Protein 1TC1 (pdb70)

Structure (mmCIF, N/CA/C/O backbone):
data_1TC1
#
_entry.id   1TC1
#
_cell.length_a   39.500
_cell.length_b   94.090
_cell.length_c   52.120
_cell.angle_alpha   90.00
_cell.angle_beta   94.75
_cell.angle_gamma   90.00
#
_symmetry.space_group_name_H-M   'P 1 21 1'
#
loop_
_entity.id
_entity.type
_entity.pdbx_description
1 polymer 'PROTEIN (HYPOXANTHINE PHOSPHORIBOSYLTRANSFERASE)'
2 non-polymer 'FORMYCIN B'
3 non-polymer '2-(N-MORPHOLINO)-ETHANESULFONIC ACID'
4 water water
#
loop_
_atom_site.group_PDB
_atom_site.id
_atom_site.type_symbol
_atom_site.label_atom_id
_atom_site.label_alt_id
_atom_site.label_comp_id
_atom_site.label_asym_id
_atom_site.label_entity_id
_atom_site.label_seq_id
_atom_site.pdbx_PDB_ins_code
_atom_site.Cartn_x
_atom_site.Cartn_y
_atom_site.Cartn_z
_atom_site.occupancy
_atom_site.B_iso_or_equiv
_atom_site.auth_seq_id
_atom_site.auth_comp_id
_atom_site.auth_asym_id
_atom_site.auth_atom_id
_atom_site.pdbx_PDB_model_num
ATOM 1 N N . TYR A 1 4 ? 8.397 -19.431 30.420 1.00 28.41 5 TYR A N 1
ATOM 2 C CA . TYR A 1 4 ? 6.902 -19.450 30.399 1.00 29.29 5 TYR A CA 1
ATOM 3 C C . TYR A 1 4 ? 6.452 -20.855 30.026 1.00 30.67 5 TYR A C 1
ATOM 4 O O . TYR A 1 4 ? 6.542 -21.244 28.868 1.00 32.60 5 TYR A O 1
ATOM 13 N N . GLU A 1 5 ? 5.963 -21.602 31.013 1.00 31.56 6 GLU A N 1
ATOM 14 C CA . GLU A 1 5 ? 5.542 -22.990 30.806 1.00 33.07 6 GLU A CA 1
ATOM 15 C C . GLU A 1 5 ? 4.224 -23.195 30.061 1.00 33.30 6 GLU A C 1
ATOM 16 O O . GLU A 1 5 ? 3.960 -24.289 29.540 1.00 32.91 6 GLU A O 1
ATOM 18 N N . PHE A 1 6 ? 3.401 -22.150 30.042 1.00 32.63 7 PHE A N 1
ATOM 19 C CA . PHE A 1 6 ? 2.087 -22.158 29.393 1.00 33.29 7 PHE A CA 1
ATOM 20 C C . PHE A 1 6 ? 2.158 -21.654 27.953 1.00 34.00 7 PHE A C 1
ATOM 21 O O . PHE A 1 6 ? 1.153 -21.626 27.240 1.00 34.80 7 PHE A O 1
ATOM 29 N N . ALA A 1 7 ? 3.335 -21.208 27.544 1.00 34.63 8 ALA A N 1
ATOM 30 C CA . ALA A 1 7 ? 3.504 -20.670 26.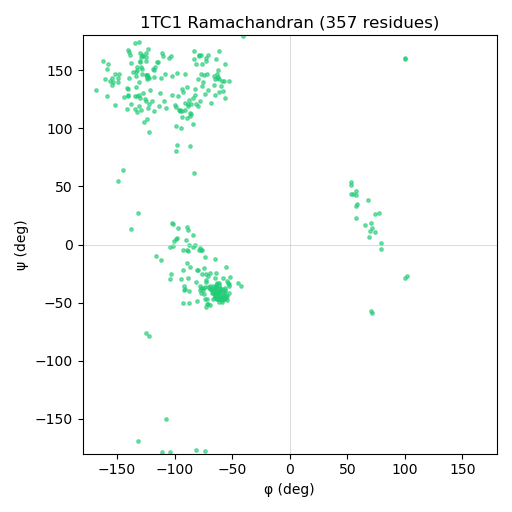208 1.00 35.74 8 ALA A CA 1
ATOM 31 C C . ALA A 1 7 ? 4.716 -21.287 25.560 1.00 36.67 8 ALA A C 1
ATOM 32 O O . ALA A 1 7 ? 5.268 -22.273 26.052 1.00 38.25 8 ALA A O 1
ATOM 34 N N . GLU A 1 8 ? 5.105 -20.716 24.433 1.00 37.62 9 GLU A N 1
ATOM 35 C CA . GLU A 1 8 ? 6.268 -21.184 23.705 1.00 38.45 9 GLU A CA 1
ATOM 36 C C . GLU A 1 8 ? 7.394 -20.147 23.872 1.00 37.37 9 GLU A C 1
ATOM 37 O O . GLU A 1 8 ? 7.466 -19.442 24.894 1.00 39.65 9 GLU A O 1
ATOM 39 N N . LYS A 1 9 ? 8.253 -20.051 22.863 1.00 33.44 10 LYS A N 1
ATOM 40 C CA . LYS A 1 9 ? 9.375 -19.135 22.872 1.00 29.23 10 LYS A CA 1
ATOM 41 C C . LYS A 1 9 ? 9.002 -17.671 23.092 1.00 26.18 10 LYS A C 1
ATOM 42 O O . LYS A 1 9 ? 7.886 -17.246 22.822 1.00 24.78 10 LYS A O 1
ATOM 48 N N . ILE A 1 10 ? 9.964 -16.918 23.604 1.00 23.59 11 ILE A N 1
ATOM 49 C CA . ILE A 1 10 ? 9.811 -15.492 23.836 1.00 21.33 11 ILE A CA 1
ATOM 50 C C . ILE A 1 10 ? 10.138 -14.884 22.480 1.00 20.58 11 ILE A C 1
ATOM 51 O O . ILE A 1 10 ? 11.166 -15.215 21.876 1.00 21.70 11 ILE A O 1
ATOM 56 N N . LEU A 1 11 ? 9.230 -14.062 21.972 1.00 19.14 12 LEU A N 1
ATOM 57 C CA . LEU A 1 11 ? 9.413 -13.408 20.692 1.00 17.14 12 LEU A CA 1
ATOM 58 C C . LEU A 1 11 ? 10.309 -12.186 20.877 1.00 16.69 12 LEU A C 1
AT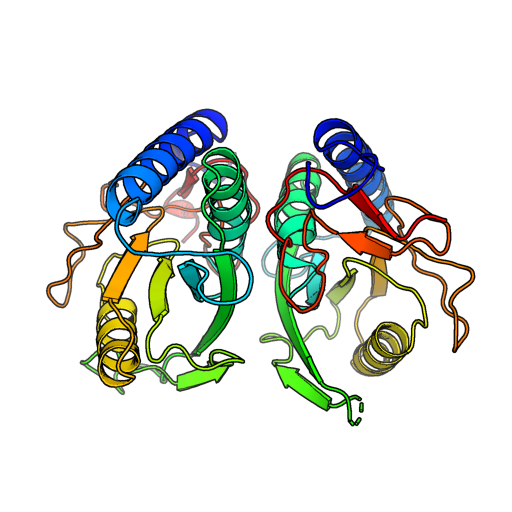OM 59 O O . LEU A 1 11 ? 11.276 -11.992 20.136 1.00 17.28 12 LEU A O 1
ATOM 64 N N . PHE A 1 12 ? 9.986 -11.366 21.877 1.00 14.74 13 PHE A N 1
ATOM 65 C CA . PHE A 1 12 ? 10.750 -10.152 22.191 1.00 13.81 13 PHE A CA 1
ATOM 66 C C . PHE A 1 12 ? 10.859 -9.997 23.696 1.00 12.84 13 PHE A C 1
ATOM 67 O O . PHE A 1 12 ? 9.852 -10.053 24.410 1.00 13.09 13 PHE A O 1
ATOM 75 N N . THR A 1 13 ? 12.075 -9.828 24.193 1.00 12.24 14 THR A N 1
ATOM 76 C CA . THR A 1 13 ? 12.252 -9.641 25.623 1.00 12.59 14 THR A CA 1
ATOM 77 C C . THR A 1 13 ? 11.866 -8.198 25.994 1.00 12.95 14 THR A C 1
ATOM 78 O O . THR A 1 13 ? 11.832 -7.300 25.142 1.00 11.41 14 THR A O 1
ATOM 82 N N . GLU A 1 14 ? 11.648 -7.984 27.288 1.00 11.76 15 GLU A N 1
ATOM 83 C CA . GLU A 1 14 ? 11.321 -6.684 27.821 1.00 11.32 15 GLU A CA 1
ATOM 84 C C . GLU A 1 14 ? 12.386 -5.667 27.416 1.00 12.07 15 GLU A C 1
ATOM 85 O O . GLU A 1 14 ? 12.062 -4.557 26.999 1.00 12.42 15 GLU A O 1
ATOM 91 N N . GLU A 1 15 ? 13.659 -6.032 27.559 1.00 14.22 16 GLU A N 1
ATOM 92 C CA . GLU A 1 15 ? 14.747 -5.128 27.198 1.00 13.87 16 GLU A CA 1
ATOM 93 C C . GLU A 1 15 ? 14.705 -4.813 25.698 1.00 13.44 16 GLU A C 1
ATOM 94 O O . GLU A 1 15 ? 14.886 -3.657 25.297 1.00 13.83 16 GLU A O 1
ATOM 100 N N . GLU A 1 16 ? 14.422 -5.814 24.868 1.00 11.69 17 GLU A N 1
ATOM 101 C CA . GLU A 1 16 ? 14.349 -5.560 23.423 1.00 12.32 17 GLU A CA 1
ATOM 102 C C . GLU A 1 16 ? 13.201 -4.589 23.116 1.00 11.73 17 GLU A C 1
ATOM 103 O O . GLU A 1 16 ? 13.357 -3.651 22.335 1.00 11.50 17 GLU A O 1
ATOM 109 N N . ILE A 1 17 ? 12.057 -4.804 23.758 1.00 12.04 18 ILE A N 1
ATOM 110 C CA . ILE A 1 17 ? 10.907 -3.930 23.562 1.00 11.62 18 ILE A CA 1
ATOM 111 C C . ILE A 1 17 ? 11.222 -2.5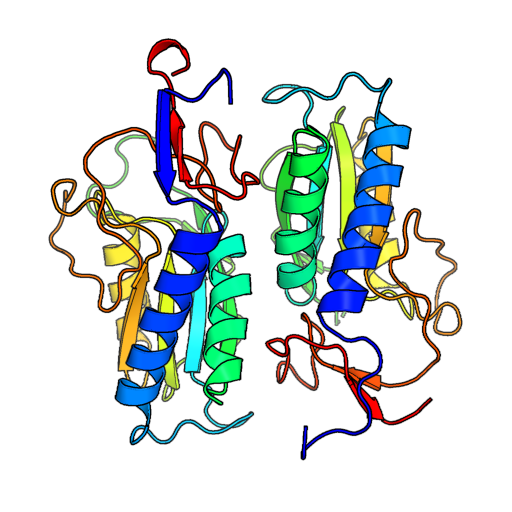01 24.024 1.00 11.04 18 ILE A C 1
ATOM 112 O O . ILE A 1 17 ? 10.925 -1.540 23.313 1.00 11.51 18 ILE A O 1
ATOM 117 N N . ARG A 1 18 ? 11.836 -2.375 25.201 1.00 11.57 19 ARG A N 1
ATOM 118 C CA . ARG A 1 18 ? 12.213 -1.072 25.761 1.00 12.75 19 ARG A CA 1
ATOM 119 C C . ARG A 1 18 ? 13.113 -0.316 24.787 1.00 12.68 19 ARG A C 1
ATOM 120 O O . ARG A 1 18 ? 12.917 0.875 24.530 1.00 12.16 19 ARG A O 1
ATOM 128 N N . THR A 1 19 ? 14.116 -1.012 24.260 1.00 12.30 20 THR A N 1
ATOM 129 C CA . THR A 1 19 ? 15.053 -0.427 23.299 1.00 12.61 20 THR A CA 1
ATOM 130 C C . THR A 1 19 ? 14.355 0.072 22.001 1.00 12.65 20 THR A C 1
ATOM 131 O O . THR A 1 19 ? 14.590 1.195 21.525 1.00 12.02 20 THR A O 1
ATOM 135 N N . ARG A 1 20 ? 13.491 -0.767 21.444 1.00 11.55 21 ARG A N 1
ATOM 136 C CA . ARG A 1 20 ? 12.767 -0.403 20.241 1.00 12.85 21 ARG A CA 1
ATOM 137 C C . ARG A 1 20 ? 11.829 0.764 20.510 1.00 12.19 21 ARG A C 1
ATOM 138 O O . ARG A 1 20 ? 11.638 1.626 19.648 1.00 13.11 21 ARG A O 1
ATOM 146 N N . ILE A 1 21 ? 11.206 0.779 21.685 1.00 11.81 22 ILE A N 1
ATOM 147 C CA . ILE A 1 21 ? 10.301 1.879 22.023 1.00 11.47 22 ILE A CA 1
ATOM 148 C C . ILE A 1 21 ? 11.082 3.186 22.124 1.00 12.58 22 ILE A C 1
ATOM 149 O O . ILE A 1 21 ? 10.612 4.230 21.682 1.00 12.41 22 ILE A O 1
ATOM 154 N N . LYS A 1 22 ? 12.296 3.121 22.662 1.00 13.92 23 LYS A N 1
ATOM 155 C CA . LYS A 1 22 ? 13.112 4.320 22.791 1.00 16.34 23 LYS A CA 1
ATOM 156 C C . LYS A 1 22 ? 13.460 4.868 21.412 1.00 15.01 23 LYS A C 1
ATOM 157 O O . LYS A 1 22 ? 13.394 6.079 21.185 1.00 14.87 23 LYS A O 1
ATOM 163 N N . GLU A 1 23 ? 13.801 3.980 20.479 1.00 15.16 24 GLU A N 1
ATOM 164 C CA . GLU A 1 23 ? 14.102 4.411 19.119 1.00 16.34 24 GLU A CA 1
ATOM 165 C C . GLU A 1 23 ? 12.862 5.005 18.443 1.00 15.11 24 GLU A C 1
ATOM 166 O O . GLU A 1 23 ? 12.951 6.014 17.752 1.00 14.99 24 GLU A O 1
ATOM 172 N N . VAL A 1 24 ? 11.707 4.378 18.618 1.00 13.07 25 VAL A N 1
ATOM 173 C CA . VAL A 1 24 ? 10.494 4.905 18.020 1.00 13.28 25 VAL A CA 1
ATOM 174 C C . VAL A 1 24 ? 10.184 6.290 18.590 1.00 12.61 25 VAL A C 1
ATOM 175 O O . VAL A 1 24 ? 9.819 7.205 17.850 1.00 12.50 25 VAL A O 1
ATOM 179 N N . ALA A 1 25 ? 10.365 6.459 19.898 1.00 12.51 26 ALA A N 1
ATOM 180 C CA . ALA A 1 25 ? 10.103 7.754 20.526 1.00 11.87 26 ALA A CA 1
ATOM 181 C C . ALA A 1 25 ? 11.068 8.812 19.975 1.00 12.21 26 ALA A C 1
ATOM 182 O O . ALA A 1 25 ? 10.693 9.957 19.777 1.00 12.09 26 ALA A O 1
ATOM 184 N N . LYS A 1 26 ? 12.302 8.402 19.703 1.00 13.38 27 LYS A N 1
ATOM 185 C CA . LYS A 1 26 ? 13.334 9.281 19.158 1.00 14.45 27 LYS A CA 1
ATOM 186 C C . LYS A 1 26 ? 12.909 9.777 17.779 1.00 14.19 27 LYS A C 1
ATOM 187 O O . LYS A 1 26 ? 13.064 10.953 17.449 1.00 14.71 27 LYS A O 1
ATOM 193 N N . ARG A 1 27 ? 12.355 8.872 16.982 1.00 13.59 28 ARG A N 1
ATOM 194 C CA . ARG A 1 27 ? 11.892 9.191 15.630 1.00 14.28 28 ARG A CA 1
ATOM 195 C C . ARG A 1 27 ? 10.687 10.140 15.686 1.00 13.50 28 ARG A C 1
ATOM 196 O O . ARG A 1 27 ? 10.570 11.077 14.882 1.00 12.18 28 ARG A O 1
ATOM 199 N N . ILE A 1 28 ? 9.770 9.869 16.619 1.00 12.52 29 ILE A N 1
ATOM 200 C CA . ILE A 1 28 ? 8.594 10.707 16.787 1.00 12.98 29 ILE A CA 1
ATOM 201 C C . ILE A 1 28 ? 9.030 12.112 17.194 1.00 12.20 29 ILE A C 1
ATOM 202 O O . ILE A 1 28 ? 8.553 13.105 16.633 1.00 12.80 29 ILE A O 1
ATOM 207 N N . ALA A 1 29 ? 9.956 12.193 18.151 1.00 11.84 30 ALA A N 1
ATOM 208 C CA . ALA A 1 29 ? 10.443 13.485 18.618 1.00 12.29 30 ALA A CA 1
ATOM 209 C C . ALA A 1 29 ? 11.031 14.254 17.444 1.00 13.25 30 ALA A C 1
ATOM 210 O O . ALA A 1 29 ? 10.773 15.441 17.276 1.00 13.99 30 ALA A O 1
ATOM 212 N N . ASP A 1 30 ? 11.800 13.563 16.616 1.00 13.23 31 ASP A N 1
ATOM 213 C CA . ASP A 1 30 ? 12.405 14.200 15.463 1.00 15.95 31 ASP A CA 1
ATOM 214 C C . ASP A 1 30 ? 11.385 14.680 14.454 1.00 15.78 31 ASP A C 1
ATOM 215 O O . ASP A 1 30 ? 11.457 15.813 14.001 1.00 15.08 31 ASP A O 1
ATOM 220 N N . ASP A 1 31 ? 10.411 13.834 14.143 1.00 14.29 32 ASP A N 1
ATOM 221 C CA . ASP A 1 31 ? 9.369 14.170 13.179 1.00 14.79 32 ASP A CA 1
ATOM 222 C C . ASP A 1 31 ? 8.477 15.337 13.584 1.00 15.45 32 ASP A C 1
ATOM 223 O O . ASP A 1 31 ? 7.974 16.057 12.732 1.00 17.05 32 ASP A O 1
ATOM 228 N N . TYR A 1 32 ? 8.226 15.497 14.875 1.00 15.69 33 TYR A N 1
ATOM 229 C CA . TYR A 1 32 ? 7.370 16.588 15.331 1.00 15.56 33 TYR A CA 1
ATOM 230 C C . TYR A 1 32 ? 8.147 17.807 15.832 1.00 18.22 33 TYR A C 1
ATOM 231 O O . TYR A 1 32 ? 7.538 18.790 16.282 1.00 17.71 33 TYR A O 1
ATOM 240 N N . LYS A 1 33 ? 9.474 17.763 15.703 1.00 20.09 34 LYS A N 1
ATOM 241 C CA . LYS A 1 33 ? 10.338 18.827 16.200 1.00 22.20 34 LYS A CA 1
ATOM 242 C C . LYS A 1 33 ? 9.980 20.235 15.733 1.00 22.90 34 LYS A C 1
ATOM 243 O O . LYS A 1 33 ? 10.121 21.196 16.491 1.00 25.24 34 LYS A O 1
ATOM 249 N N . GLY A 1 34 ? 9.480 20.374 14.516 1.00 20.87 35 GLY A N 1
ATOM 250 C CA . GLY A 1 34 ? 9.102 21.704 14.066 1.00 21.63 35 GLY A CA 1
ATOM 251 C C . GLY A 1 34 ? 7.607 22.001 14.114 1.00 21.37 35 GLY A C 1
ATOM 252 O O . GLY A 1 34 ? 7.145 22.940 13.467 1.00 20.54 35 GLY A O 1
ATOM 253 N N . LYS A 1 35 ? 6.845 21.206 14.864 1.00 19.10 36 LYS A N 1
ATOM 254 C CA . LYS A 1 35 ? 5.403 21.406 14.953 1.00 19.81 36 LYS A CA 1
ATOM 255 C C . LYS A 1 35 ? 4.972 22.358 16.067 1.00 19.74 36 LYS A C 1
ATOM 256 O O . LYS A 1 35 ? 3.773 22.634 16.214 1.00 20.73 36 LYS A O 1
ATOM 262 N N . GLY A 1 36 ? 5.924 22.817 16.872 1.00 18.53 37 GLY A N 1
ATOM 263 C CA . GLY A 1 36 ? 5.586 23.717 17.962 1.00 19.35 37 GLY A CA 1
ATOM 264 C C . GLY A 1 36 ? 4.761 23.067 19.067 1.00 18.93 37 GLY A C 1
ATOM 265 O O . GLY A 1 36 ? 3.842 23.686 19.609 1.00 18.09 37 GLY A O 1
ATOM 266 N N . LEU A 1 37 ? 5.066 21.816 19.398 1.00 17.87 38 LEU A N 1
ATOM 267 C CA . LEU A 1 37 ? 4.333 21.127 20.459 1.00 14.98 38 LEU A CA 1
ATOM 268 C C . LEU A 1 37 ? 4.652 21.851 21.755 1.00 14.66 38 LEU A C 1
ATOM 269 O O . LEU A 1 37 ? 5.801 22.228 21.990 1.00 14.82 38 LEU A O 1
ATOM 274 N N . ARG A 1 38 ? 3.627 22.057 22.576 1.00 14.15 39 ARG A N 1
ATOM 275 C CA . ARG A 1 38 ? 3.759 22.748 23.855 1.00 13.57 39 ARG A CA 1
ATOM 276 C C . ARG A 1 38 ? 2.699 22.259 24.834 1.00 11.57 39 ARG A C 1
ATOM 277 O O . ARG A 1 38 ? 1.594 21.902 24.427 1.00 11.70 39 ARG A O 1
ATOM 285 N N . PRO A 1 39 ? 3.026 22.206 26.134 1.00 11.08 40 PRO A N 1
ATOM 286 C CA . PRO A 1 39 ? 2.012 21.758 27.085 1.00 11.17 40 PRO A CA 1
ATOM 287 C C . PRO A 1 39 ? 0.843 22.750 27.084 1.00 12.08 40 PRO A C 1
ATOM 288 O O . PRO A 1 39 ? 0.993 23.905 26.633 1.00 12.91 40 PRO A O 1
ATOM 292 N N . TYR A 1 40 ? -0.313 22.282 27.555 1.00 12.65 41 TYR A N 1
ATOM 293 C CA . TYR A 1 40 ? -1.549 23.061 27.676 1.00 11.55 41 TYR A CA 1
ATOM 294 C C . TYR A 1 40 ? -2.216 23.380 26.358 1.00 11.98 41 TYR A C 1
ATOM 295 O O . TYR A 1 40 ? -3.356 22.994 26.129 1.00 14.34 41 TYR A O 1
ATOM 304 N N . VAL A 1 41 ? -1.504 24.071 25.480 1.00 12.34 42 VAL A N 1
ATOM 305 C CA . VAL A 1 41 ? -2.095 24.471 24.213 1.00 12.72 42 VAL A CA 1
ATOM 306 C C . VAL A 1 41 ? -1.857 23.547 23.042 1.00 12.95 42 VAL A C 1
ATOM 307 O O . VAL A 1 41 ? -2.708 23.451 22.158 1.00 14.35 42 VAL A O 1
ATOM 311 N N . ASN A 1 42 ? -0.733 22.844 23.026 1.00 13.15 43 ASN A N 1
ATOM 312 C CA . ASN A 1 42 ? -0.437 22.009 21.867 1.00 14.06 43 ASN A CA 1
ATOM 313 C C . ASN A 1 42 ? 0.377 20.746 22.157 1.00 12.30 43 ASN A C 1
ATOM 314 O O . ASN A 1 42 ? 1.433 20.533 21.559 1.00 12.97 43 ASN A O 1
ATOM 319 N N . PRO A 1 43 ? -0.088 19.901 23.098 1.00 13.07 44 PRO A N 1
ATOM 320 C CA . PRO A 1 43 ? 0.680 18.680 23.387 1.00 12.08 44 PRO A CA 1
ATOM 321 C C . PRO A 1 43 ? 0.411 17.606 22.314 1.00 11.61 44 PRO A C 1
ATOM 322 O O . PRO A 1 43 ? -0.535 17.727 21.538 1.00 12.23 44 PRO A O 1
ATOM 326 N N . LEU A 1 44 ? 1.270 16.597 22.232 1.00 10.91 45 LEU A N 1
ATOM 327 C CA . LEU A 1 44 ? 1.037 15.497 21.298 1.00 10.72 45 LEU A CA 1
ATOM 328 C C . LEU A 1 44 ? -0.004 14.633 22.041 1.00 11.70 45 LEU A C 1
ATOM 329 O O . LEU A 1 44 ? 0.237 14.176 23.172 1.00 9.76 45 LEU A O 1
ATOM 334 N N . VAL A 1 45 ? -1.177 14.478 21.434 1.00 11.62 46 VAL A N 1
ATOM 335 C CA . VAL A 1 45 ? -2.277 13.709 22.027 1.00 10.45 46 VAL A CA 1
ATOM 336 C C . VAL A 1 45 ? -2.170 12.231 21.680 1.00 11.34 46 VAL A C 1
ATOM 337 O O . VAL A 1 45 ? -2.288 11.856 20.512 1.00 13.01 46 VAL A O 1
ATOM 341 N N . LEU A 1 46 ? -1.913 11.408 22.695 1.00 9.36 47 LEU A N 1
ATOM 342 C CA . LEU A 1 46 ? -1.808 9.969 22.530 1.00 9.17 47 LEU A CA 1
ATOM 343 C C . LEU A 1 46 ? -3.157 9.353 22.814 1.00 10.72 47 LEU A C 1
ATOM 344 O O . LEU A 1 46 ? -3.609 9.379 23.961 1.00 11.48 47 LEU A O 1
ATOM 349 N N . ILE A 1 47 ? -3.828 8.844 21.775 1.00 8.79 48 ILE A N 1
ATOM 350 C CA . ILE A 1 47 ? -5.134 8.199 21.932 1.00 10.13 48 ILE A CA 1
ATOM 351 C C . ILE A 1 47 ? -4.881 6.704 22.061 1.00 10.05 48 ILE A C 1
ATOM 352 O O . ILE A 1 47 ? -4.660 6.010 21.086 1.00 10.51 48 ILE A O 1
ATOM 357 N N . SER A 1 48 ? -4.906 6.225 23.293 1.00 10.06 49 SER A N 1
ATOM 358 C CA . SER A 1 48 ? -4.616 4.839 23.620 1.00 10.62 49 SER A CA 1
ATOM 359 C C . SER A 1 48 ? -5.864 3.965 23.552 1.00 10.10 49 SER A C 1
ATOM 360 O O . SER A 1 48 ? -6.855 4.203 24.244 1.00 9.30 49 SER A O 1
ATOM 363 N N . VAL A 1 49 ? -5.812 2.947 22.701 1.00 10.29 50 VAL A N 1
ATOM 364 C CA . VAL A 1 49 ? -6.946 2.057 22.534 1.00 10.51 50 VAL A CA 1
ATOM 365 C C . VAL A 1 49 ? -6.876 0.955 23.597 1.00 11.61 50 VAL A C 1
ATOM 366 O O . VAL A 1 49 ? -5.973 0.106 23.584 1.00 11.09 50 VAL A O 1
ATOM 370 N N . LEU A 1 50 ? -7.823 0.984 24.522 1.00 11.99 51 LEU A N 1
ATOM 371 C CA . LEU A 1 50 ? -7.870 0.003 25.589 1.00 13.53 51 LEU A CA 1
ATOM 372 C C . LEU A 1 50 ? -8.404 -1.317 25.020 1.00 13.17 51 LEU A C 1
ATOM 373 O O . LEU A 1 50 ? -9.112 -1.294 24.009 1.00 14.35 51 LEU A O 1
ATOM 378 N N . LYS A 1 51 ? -8.083 -2.461 25.640 1.00 12.39 52 LYS A N 1
ATOM 379 C CA . LYS A 1 51 ? -7.241 -2.540 26.839 1.00 12.12 52 LYS A CA 1
ATOM 380 C C . LYS A 1 51 ? -5.789 -2.731 26.491 1.00 11.35 52 LYS A C 1
ATOM 381 O O . LYS A 1 51 ? -4.903 -2.247 27.184 1.00 13.62 52 LYS A O 1
ATOM 387 N N . GLY A 1 52 ? -5.566 -3.492 25.432 1.00 12.33 53 GLY A N 1
ATOM 388 C CA . GLY A 1 52 ? -4.231 -3.863 24.998 1.00 13.42 53 GLY A CA 1
ATOM 389 C C . GLY A 1 52 ? -3.070 -2.889 24.976 1.00 14.01 53 GLY A C 1
ATOM 390 O O . GLY A 1 52 ? -1.937 -3.292 25.243 1.00 16.90 53 GLY A O 1
ATOM 391 N N . SER A 1 53 ? -3.324 -1.627 24.654 1.00 12.80 54 SER A N 1
ATOM 392 C CA . SER A 1 53 ? -2.235 -0.667 24.569 1.00 12.62 54 SER A CA 1
ATOM 393 C C . SER A 1 53 ? -1.798 -0.019 25.875 1.00 11.74 54 SER A C 1
ATOM 394 O O . SER A 1 53 ? -0.836 0.735 25.874 1.00 11.68 54 SER A O 1
ATOM 397 N N . PHE A 1 54 ? -2.453 -0.338 26.988 1.00 11.82 55 PHE A N 1
ATOM 398 C CA . PHE A 1 54 ? -2.107 0.300 28.258 1.00 12.63 55 PHE A CA 1
ATOM 399 C C . PHE A 1 54 ? -0.635 0.229 28.643 1.00 12.59 55 PHE A C 1
ATOM 400 O O . PHE A 1 54 ? -0.072 1.239 29.081 1.00 12.34 55 PHE A O 1
ATOM 408 N N . MET A 1 55 ? -0.009 -0.931 28.433 1.00 10.98 56 MET A N 1
ATOM 409 C CA . MET A 1 55 ? 1.399 -1.091 28.815 1.00 10.98 56 MET A CA 1
ATOM 410 C C . MET A 1 55 ? 2.343 -0.345 27.869 1.00 10.35 56 MET A C 1
ATOM 411 O O . MET A 1 55 ? 3.263 0.358 28.297 1.00 9.56 56 MET A O 1
ATOM 416 N N . PHE A 1 56 ? 2.100 -0.517 26.577 1.00 9.58 57 PHE A N 1
ATOM 417 C CA . PHE A 1 56 ? 2.859 0.152 25.543 1.00 8.85 57 PHE A CA 1
ATOM 418 C C . PHE A 1 56 ? 2.762 1.667 25.775 1.00 8.31 57 PHE A C 1
ATOM 419 O O . PHE A 1 56 ? 3.759 2.387 25.714 1.00 9.64 57 PHE A O 1
ATOM 427 N N . THR A 1 57 ? 1.545 2.147 26.017 1.00 8.48 58 THR A N 1
ATOM 428 C CA . THR A 1 57 ? 1.297 3.573 26.247 1.00 10.05 58 THR A CA 1
ATOM 429 C C . THR A 1 57 ? 2.102 4.112 27.447 1.00 8.90 58 THR A C 1
ATOM 430 O O . THR A 1 57 ? 2.731 5.175 27.364 1.00 7.85 58 THR A O 1
ATOM 434 N N . ALA A 1 58 ? 2.067 3.377 28.566 1.00 8.39 59 ALA A N 1
ATOM 435 C CA . ALA A 1 58 ? 2.808 3.765 29.759 1.00 8.11 59 ALA A CA 1
ATOM 436 C C . ALA A 1 58 ? 4.311 3.913 29.490 1.00 7.88 59 ALA A C 1
ATOM 437 O O . ALA A 1 58 ? 4.940 4.888 29.911 1.00 8.28 59 ALA A O 1
ATOM 439 N N . ASP A 1 59 ? 4.880 2.977 28.729 1.00 7.73 60 ASP A N 1
ATOM 440 C CA . ASP A 1 59 ? 6.308 3.018 28.418 1.00 8.73 60 ASP A CA 1
ATOM 441 C C . ASP A 1 59 ? 6.645 4.032 27.334 1.00 8.61 60 ASP A C 1
ATOM 442 O O . ASP A 1 59 ? 7.650 4.752 27.418 1.00 9.24 60 ASP A O 1
ATOM 447 N N . LEU A 1 60 ? 5.782 4.115 26.324 1.00 9.09 61 LEU A N 1
ATOM 448 C CA . LEU A 1 60 ? 5.988 5.055 25.228 1.00 8.18 61 LEU A CA 1
ATOM 449 C C . LEU A 1 60 ? 5.946 6.514 25.689 1.00 7.36 61 LEU A C 1
ATOM 450 O O . LEU A 1 60 ? 6.800 7.322 25.297 1.00 7.89 61 LEU A O 1
ATOM 455 N N . CYS A 1 61 ? 4.955 6.862 26.512 1.00 7.23 62 CYS A N 1
ATOM 456 C CA . CYS A 1 61 ? 4.857 8.245 26.969 1.00 7.47 62 CYS A CA 1
ATOM 457 C C . CYS A 1 61 ? 6.101 8.687 27.769 1.00 7.05 62 CYS A C 1
ATOM 458 O O . CYS A 1 61 ? 6.571 9.819 27.649 1.00 7.84 62 CYS A O 1
ATOM 461 N N . ARG A 1 62 ? 6.703 7.740 28.503 1.00 7.42 63 ARG A N 1
ATOM 462 C CA . ARG A 1 62 ? 7.921 8.025 29.257 1.00 8.05 63 ARG A CA 1
ATOM 463 C C . ARG A 1 62 ? 9.145 8.216 28.334 1.00 8.58 63 ARG A C 1
ATOM 464 O O . ARG A 1 62 ? 10.013 9.071 28.573 1.00 8.79 63 ARG A O 1
ATOM 472 N N . ALA A 1 63 ? 9.193 7.435 27.252 1.00 8.92 64 ALA A N 1
ATOM 473 C CA . ALA A 1 63 ? 10.285 7.552 26.287 1.00 9.89 64 ALA A CA 1
ATOM 474 C C . ALA A 1 63 ? 10.154 8.895 25.548 1.00 9.43 64 ALA A C 1
ATOM 475 O O . ALA A 1 63 ? 11.161 9.546 25.229 1.00 10.39 64 ALA A O 1
ATOM 477 N N . LEU A 1 64 ? 8.910 9.312 25.297 1.00 9.24 65 LEU A N 1
ATOM 478 C CA . LEU A 1 64 ? 8.644 10.601 24.653 1.00 9.15 65 LEU A CA 1
ATOM 479 C C . LEU A 1 64 ? 9.088 11.717 25.599 1.00 10.80 65 LEU A C 1
ATOM 480 O O . LEU A 1 64 ? 9.671 12.718 25.163 1.00 10.94 65 LEU A O 1
ATOM 485 N N . CYS A 1 65 ? 8.839 11.528 26.900 1.00 10.79 66 CYS A N 1
ATOM 486 C CA . CYS A 1 65 ? 9.250 12.486 27.930 1.00 10.82 66 CYS A CA 1
ATOM 487 C C . CYS A 1 65 ? 10.776 12.628 27.911 1.00 11.52 66 CYS A C 1
ATOM 488 O O . CYS A 1 65 ? 11.301 13.743 28.027 1.00 11.27 66 CYS A O 1
ATOM 491 N N . ASP A 1 66 ? 11.482 11.512 27.688 1.00 10.48 67 ASP A N 1
ATOM 492 C CA . ASP A 1 66 ? 12.943 11.529 27.613 1.00 13.09 67 ASP A CA 1
ATOM 493 C C . ASP A 1 66 ? 13.407 12.487 26.516 1.00 13.97 67 ASP A C 1
ATOM 494 O O . ASP A 1 66 ? 14.503 13.035 26.601 1.00 15.70 67 ASP A O 1
ATOM 499 N N . PHE A 1 67 ? 12.583 12.659 25.482 1.00 13.50 68 PHE A N 1
ATOM 500 C CA . PHE A 1 67 ? 12.914 13.555 24.376 1.00 13.62 68 PHE A CA 1
ATOM 501 C C . PHE A 1 67 ? 12.186 14.883 24.460 1.00 14.95 68 PHE A C 1
ATOM 502 O O . PHE A 1 67 ? 12.098 15.622 23.478 1.00 16.43 68 PHE A O 1
ATOM 510 N N . ASN A 1 68 ? 11.694 15.187 25.652 1.00 13.98 69 ASN A N 1
ATOM 511 C CA . ASN A 1 68 ? 11.013 16.433 25.932 1.00 15.03 69 ASN A CA 1
ATOM 512 C C . ASN A 1 68 ? 9.801 16.709 25.060 1.00 15.97 69 ASN A C 1
ATOM 513 O O . ASN A 1 68 ? 9.513 17.866 24.735 1.00 16.17 69 ASN A O 1
ATOM 518 N N . VAL A 1 69 ? 9.092 15.654 24.675 1.00 13.22 70 VAL A N 1
ATOM 519 C CA . VAL A 1 69 ? 7.882 15.811 23.871 1.00 12.54 70 VAL A CA 1
ATOM 520 C C . VAL A 1 69 ? 6.714 15.864 24.851 1.00 12.27 70 VAL A C 1
ATOM 521 O O . VAL A 1 69 ? 6.502 14.917 25.608 1.00 12.66 70 VAL A O 1
ATOM 525 N N . PRO A 1 70 ? 6.008 17.009 24.927 1.00 12.32 71 PRO A N 1
ATOM 526 C CA . PRO A 1 70 ? 4.871 17.117 25.852 1.00 12.38 71 PRO A CA 1
ATOM 527 C C . PRO A 1 70 ? 3.684 16.316 25.302 1.00 12.11 71 PRO A C 1
ATOM 528 O O . PRO A 1 70 ? 3.299 16.483 24.143 1.00 11.75 71 PRO A O 1
ATOM 532 N N . VAL A 1 71 ? 3.094 15.459 26.129 1.00 10.79 72 VAL A N 1
ATOM 533 C CA . VAL A 1 71 ? 1.982 14.638 25.669 1.00 10.68 72 VAL A CA 1
ATOM 534 C C . VAL A 1 71 ? 0.711 14.762 26.524 1.00 10.87 72 VAL A C 1
ATOM 535 O O . VAL A 1 71 ? 0.753 15.228 27.676 1.00 12.16 72 VAL A O 1
ATOM 539 N N . ARG A 1 72 ? -0.424 14.428 25.920 1.00 9.95 73 ARG A N 1
ATOM 540 C CA . ARG A 1 72 ? -1.722 14.426 26.593 1.00 11.31 73 ARG A CA 1
ATOM 541 C C . ARG A 1 72 ? -2.242 13.005 26.372 1.00 11.52 73 ARG A C 1
ATOM 542 O O . ARG A 1 72 ? -2.362 12.565 25.220 1.00 10.56 73 ARG A O 1
ATOM 550 N N . MET A 1 73 ? -2.549 12.294 27.452 1.00 11.25 74 MET A N 1
ATOM 551 C CA . MET A 1 73 ? -3.025 10.918 27.337 1.00 11.85 74 MET A CA 1
ATOM 552 C C . MET A 1 73 ? -4.532 10.832 27.292 1.00 11.81 74 MET A C 1
ATOM 553 O O . MET A 1 73 ? -5.223 11.451 28.104 1.00 12.02 74 MET A O 1
ATOM 558 N N . GLU A 1 74 ? -5.046 10.078 26.331 1.00 11.50 75 GLU A N 1
ATOM 559 C CA . GLU A 1 74 ? -6.485 9.858 26.217 1.00 10.81 75 GLU A CA 1
ATOM 560 C C . GLU A 1 74 ? -6.648 8.343 26.139 1.00 10.67 75 GLU A C 1
ATOM 561 O O . GLU A 1 74 ? -5.769 7.643 25.655 1.00 12.92 75 GLU A O 1
ATOM 567 N N . PHE A 1 75 ? -7.728 7.829 26.688 1.00 10.34 76 PHE A N 1
ATOM 568 C CA . PHE A 1 75 ? -7.978 6.402 26.663 1.00 10.84 76 PHE A CA 1
ATOM 569 C C . PHE A 1 75 ? -9.373 6.203 26.091 1.00 11.53 76 PHE A C 1
ATOM 570 O O . PHE A 1 75 ? -10.329 6.853 26.505 1.00 11.28 76 PHE A O 1
ATOM 578 N N . ILE A 1 76 ? -9.485 5.317 25.112 1.00 11.45 77 ILE A N 1
ATOM 579 C CA . ILE A 1 76 ? -10.768 5.065 24.496 1.00 10.85 77 ILE A CA 1
ATOM 580 C C . ILE A 1 76 ? -11.042 3.571 24.533 1.00 11.81 77 ILE A C 1
ATOM 581 O O . ILE A 1 76 ? -10.127 2.754 24.682 1.00 11.17 77 ILE A O 1
ATOM 586 N N . CYS A 1 77 ? -12.307 3.228 24.350 1.00 14.15 78 CYS A N 1
ATOM 587 C CA . CYS A 1 77 ? -12.754 1.843 24.374 1.00 16.58 78 CYS A CA 1
ATOM 588 C C . CYS A 1 77 ? -13.804 1.677 23.270 1.00 15.92 78 CYS A C 1
ATOM 589 O O . CYS A 1 77 ? -14.704 2.503 23.136 1.00 14.33 78 CYS A O 1
ATOM 592 N N . VAL A 1 78 ? -13.683 0.609 22.495 1.00 14.87 79 VAL A N 1
ATOM 593 C CA . VAL A 1 78 ? -14.604 0.349 21.399 1.00 18.55 79 VAL A CA 1
ATOM 594 C C . VAL A 1 78 ? -15.113 -1.079 21.485 1.00 19.91 79 VAL A C 1
ATOM 595 O O . VAL A 1 78 ? -14.582 -1.898 22.237 1.00 20.82 79 VAL A O 1
ATOM 599 N N . SER A 1 79 ? -16.179 -1.367 20.755 1.00 21.34 80 SER A N 1
ATOM 600 C CA . SER A 1 79 ? -16.711 -2.721 20.716 1.00 24.06 80 SER A CA 1
ATOM 601 C C . SER A 1 79 ? -17.309 -2.949 19.346 1.00 24.42 80 SER A C 1
ATOM 602 O O . SER A 1 79 ? -17.829 -2.022 18.710 1.00 23.65 80 SER A O 1
ATOM 605 N N . SER A 1 80 ? -17.199 -4.172 18.918 1.00 26.11 81 SER A N 1
ATOM 606 C CA . SER A 1 80 ? -17.724 -4.580 17.632 1.00 28.54 81 SER A CA 1
ATOM 607 C C . SER A 1 80 ? -18.699 -5.702 17.814 1.00 28.15 81 SER A C 1
ATOM 608 O O . SER A 1 80 ? -18.517 -6.570 18.681 1.00 30.10 81 SER A O 1
ATOM 611 N N . TYR A 1 81 ? -19.715 -5.653 17.005 1.00 20.00 82 TYR A N 1
ATOM 612 C CA . TYR A 1 81 ? -20.630 -6.756 16.962 1.00 20.00 82 TYR A CA 1
ATOM 613 C C . TYR A 1 81 ? -20.330 -7.558 15.700 1.00 20.00 82 TYR A C 1
ATOM 614 O O . TYR A 1 81 ? -19.483 -7.320 14.987 1.00 20.00 82 TYR A O 1
ATOM 623 N N . VAL A 1 91 ? -18.228 -1.201 14.463 1.00 28.34 92 VAL A N 1
ATOM 624 C CA . VAL A 1 91 ? -17.444 -0.677 15.624 1.00 29.17 92 VAL A CA 1
ATOM 625 C C . VAL A 1 91 ? -18.234 0.450 16.271 1.00 27.74 92 VAL A C 1
ATOM 626 O O . VAL A 1 91 ? -18.715 1.338 15.573 1.00 28.37 92 VAL A O 1
ATOM 630 N N . ARG A 1 92 ? -18.385 0.392 17.592 1.00 24.47 93 ARG A N 1
ATOM 631 C CA . ARG A 1 92 ? -19.115 1.416 18.346 1.00 23.63 93 ARG A CA 1
ATOM 632 C C . ARG A 1 92 ? -18.157 1.947 19.404 1.00 21.20 93 ARG A C 1
ATOM 633 O O . ARG A 1 92 ? -17.335 1.192 19.929 1.00 20.55 93 ARG A O 1
ATOM 641 N N . MET A 1 93 ? -18.256 3.235 19.713 1.00 20.52 94 MET A N 1
ATOM 642 C CA . MET A 1 93 ? -17.408 3.825 20.734 1.00 20.40 94 MET A CA 1
ATOM 643 C C . MET A 1 93 ? -18.066 3.663 22.109 1.00 20.94 94 MET A C 1
ATOM 644 O O . MET A 1 93 ? -19.238 4.008 22.283 1.00 23.70 94 MET A O 1
ATOM 649 N N . LEU A 1 94 ? -17.343 3.053 23.045 1.00 20.07 95 LEU A N 1
ATOM 650 C CA . LEU A 1 94 ? -17.822 2.873 24.413 1.00 19.27 95 LEU A CA 1
ATOM 651 C C . LEU A 1 94 ? -17.327 4.075 25.204 1.00 20.19 95 LEU A C 1
ATOM 652 O O . LEU A 1 94 ? -18.044 4.611 26.062 1.00 19.59 95 LEU A O 1
ATOM 657 N N . LEU A 1 95 ? -16.100 4.504 24.910 1.00 18.00 96 LEU A N 1
ATOM 658 C CA . LEU A 1 95 ? -15.520 5.677 25.565 1.00 16.96 96 LEU A CA 1
ATOM 659 C C . LEU A 1 95 ? -14.681 6.430 24.545 1.00 15.79 96 LEU A C 1
ATOM 660 O O . LEU A 1 95 ? -13.828 5.834 23.895 1.00 14.02 96 LEU A O 1
ATOM 665 N N . ASP A 1 96 ? -14.935 7.723 24.387 1.00 14.58 97 ASP A N 1
ATOM 666 C CA . ASP A 1 96 ? -14.174 8.525 23.441 1.00 14.85 97 ASP A CA 1
ATOM 667 C C . ASP A 1 96 ? -13.303 9.505 24.237 1.00 16.72 97 ASP A C 1
ATOM 668 O O . ASP A 1 96 ? -13.291 9.467 25.473 1.00 16.24 97 ASP A O 1
ATOM 673 N N . THR A 1 97 ? -12.548 10.351 23.538 1.00 15.85 98 THR A N 1
ATOM 674 C CA . THR A 1 97 ? -11.656 11.309 24.177 1.00 17.07 98 THR A CA 1
ATOM 675 C C . THR A 1 97 ? -12.418 12.303 25.043 1.00 18.00 98 THR A C 1
ATOM 676 O O . THR A 1 97 ? -13.592 12.593 24.786 1.00 17.72 98 THR A O 1
ATOM 680 N N . ARG A 1 98 ? -11.759 12.782 26.090 1.00 18.79 99 ARG A N 1
ATOM 681 C CA . ARG A 1 98 ? -12.360 13.748 26.992 1.00 21.48 99 ARG A CA 1
ATOM 682 C C . ARG A 1 98 ? -12.184 15.199 26.528 1.00 22.43 99 ARG A C 1
ATOM 683 O O . ARG A 1 98 ? -12.888 16.092 26.997 1.00 25.72 99 ARG A O 1
ATOM 686 N N . HIS A 1 99 ? -11.222 15.447 25.649 1.00 21.97 100 HIS A N 1
ATOM 687 C CA . HIS A 1 99 ? -10.988 16.793 25.134 1.00 22.50 100 HIS A CA 1
ATOM 688 C C . HIS A 1 99 ? -10.966 16.732 23.599 1.00 21.27 100 HIS A C 1
ATOM 689 O O . HIS A 1 99 ? -10.644 15.698 22.995 1.00 17.79 100 HIS A O 1
ATOM 696 N N . SER A 1 100 ? -11.356 17.836 22.980 1.00 20.74 101 SER A N 1
ATOM 697 C CA . SER A 1 100 ? -11.382 17.945 21.523 1.00 20.28 101 SER A CA 1
ATOM 698 C C . SER A 1 100 ? -9.982 17.804 20.945 1.00 18.19 101 SER A C 1
ATOM 699 O O . SER A 1 100 ? -9.009 18.296 21.538 1.00 16.76 101 SER A O 1
ATOM 702 N N . ILE A 1 101 ? -9.878 17.148 19.786 1.00 16.01 102 ILE A N 1
ATOM 703 C CA . ILE A 1 101 ? -8.581 16.984 19.123 1.00 15.65 102 ILE A CA 1
ATOM 704 C C . ILE A 1 101 ? -8.420 17.971 17.979 1.00 16.71 102 ILE A C 1
ATOM 705 O O . ILE A 1 101 ? -7.369 18.018 17.331 1.00 16.68 102 ILE A O 1
ATOM 710 N N . GLU A 1 102 ? -9.454 18.774 17.748 1.00 19.13 103 GLU A N 1
ATOM 711 C CA . GLU A 1 102 ? -9.408 19.751 16.674 1.00 19.84 103 GLU A CA 1
ATOM 712 C C . GLU A 1 102 ? -8.208 20.687 16.817 1.00 18.64 103 GLU A C 1
ATOM 713 O O . GLU A 1 102 ? -7.963 21.247 17.885 1.00 18.13 103 GLU A O 1
ATOM 719 N N . GLY A 1 103 ? -7.420 20.779 15.755 1.00 17.56 104 GLY A N 1
ATOM 720 C CA . GLY A 1 103 ? -6.253 21.631 15.766 1.00 17.62 104 GLY A CA 1
ATOM 721 C C . GLY A 1 103 ? -5.060 21.024 16.485 1.00 18.21 104 GLY A C 1
ATOM 722 O O . GLY A 1 103 ? -3.994 21.636 16.535 1.00 19.76 104 GLY A O 1
ATOM 723 N N . HIS A 1 104 ? -5.207 19.799 16.989 1.00 15.78 105 HIS A N 1
ATOM 724 C CA . HIS A 1 104 ? -4.113 19.156 17.716 1.00 14.85 105 HIS A CA 1
ATOM 725 C C . HIS A 1 104 ? -3.408 18.106 16.885 1.00 14.61 105 HIS A C 1
ATOM 726 O O . HIS A 1 104 ? -3.929 17.647 15.863 1.00 13.15 105 HIS A O 1
ATOM 733 N N . HIS A 1 105 ? -2.207 17.750 17.327 1.00 13.14 106 HIS A N 1
ATOM 734 C CA . HIS A 1 105 ? -1.428 16.701 16.689 1.00 14.67 106 HIS A CA 1
ATOM 735 C C . HIS A 1 105 ? -1.745 15.457 17.510 1.00 14.66 106 HIS A C 1
ATOM 736 O O . HIS A 1 105 ? -1.471 15.390 18.714 1.00 12.42 106 HIS A O 1
ATOM 743 N N . VAL A 1 106 ? -2.388 14.510 16.838 1.00 13.81 107 VAL A N 1
ATOM 744 C CA . VAL A 1 106 ? -2.860 13.277 17.436 1.00 12.12 107 VAL A CA 1
ATOM 745 C C . VAL A 1 106 ? -2.126 12.042 16.943 1.00 12.14 107 VAL A C 1
ATOM 746 O O . VAL A 1 106 ? -1.826 11.915 15.753 1.00 12.42 107 VAL A O 1
ATOM 750 N N . LEU A 1 107 ? -1.914 11.104 17.857 1.00 11.75 108 LEU A N 1
ATOM 751 C CA . LEU A 1 107 ? -1.248 9.846 17.569 1.00 12.72 108 LEU A CA 1
ATOM 752 C C . LEU A 1 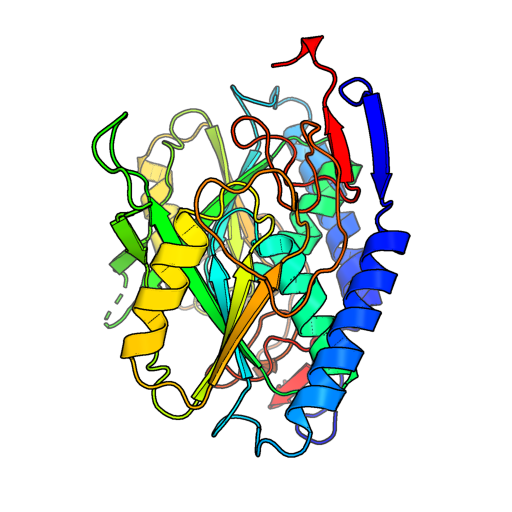107 ? -2.092 8.740 18.192 1.00 11.84 108 LEU A C 1
ATOM 753 O O . LEU A 1 107 ? -2.270 8.711 19.410 1.00 11.32 108 LEU A O 1
ATOM 758 N N . ILE A 1 108 ? -2.677 7.879 17.369 1.00 9.88 109 ILE A N 1
ATOM 759 C CA . ILE A 1 108 ? -3.465 6.760 17.885 1.00 9.94 109 ILE A CA 1
ATOM 760 C C . ILE A 1 108 ? -2.474 5.647 18.239 1.00 10.34 109 ILE A C 1
ATOM 761 O O . ILE A 1 108 ? -1.621 5.294 17.421 1.00 11.15 109 ILE A O 1
ATOM 766 N N . VAL A 1 109 ? -2.575 5.132 19.464 1.00 9.60 110 VAL A N 1
ATOM 767 C CA . VAL A 1 109 ? -1.694 4.086 19.990 1.00 9.94 110 VAL A CA 1
ATOM 768 C C . VAL A 1 109 ? -2.425 2.744 20.140 1.00 10.62 110 VAL A C 1
ATOM 769 O O . VAL A 1 109 ? -3.443 2.645 20.853 1.00 10.23 110 VAL A O 1
ATOM 773 N N . GLU A 1 110 ? -1.880 1.711 19.495 1.00 10.84 111 GLU A N 1
ATOM 774 C CA . GLU A 1 110 ? -2.451 0.372 19.519 1.00 12.46 111 GLU A CA 1
ATOM 775 C C . GLU A 1 110 ? -1.380 -0.664 19.810 1.00 12.33 111 GLU A C 1
ATOM 776 O O . GLU A 1 110 ? -0.227 -0.488 19.437 1.00 11.24 111 GLU A O 1
ATOM 782 N N . ASP A 1 111 ? -1.767 -1.766 20.439 1.00 13.38 112 ASP A N 1
ATOM 783 C CA . ASP A 1 111 ? -0.809 -2.828 20.720 1.00 14.59 112 ASP A CA 1
ATOM 784 C C . ASP A 1 111 ? -0.506 -3.660 19.477 1.00 13.67 112 ASP A C 1
ATOM 785 O O . ASP A 1 111 ? 0.636 -4.057 19.249 1.00 12.63 112 ASP A O 1
ATOM 790 N N . ILE A 1 112 ? -1.528 -3.892 18.659 1.00 16.03 113 ILE A N 1
ATOM 791 C CA . ILE A 1 112 ? -1.363 -4.677 17.435 1.00 15.32 113 ILE A CA 1
ATOM 792 C C . ILE A 1 112 ? -2.371 -4.318 16.358 1.00 16.43 113 ILE A C 1
ATOM 793 O O . ILE A 1 112 ? -3.523 -3.977 16.652 1.00 17.44 113 ILE A O 1
ATOM 798 N N . VAL A 1 113 ? -1.893 -4.283 15.118 1.00 14.77 114 VAL A N 1
ATOM 799 C CA . VAL A 1 113 ? -2.763 -4.044 13.985 1.00 13.26 114 VAL A CA 1
ATOM 800 C C . VAL A 1 113 ? -2.563 -5.258 13.095 1.00 14.04 114 VAL A C 1
ATOM 801 O O . VAL A 1 113 ? -1.421 -5.638 12.769 1.00 13.57 114 VAL A O 1
ATOM 805 N N . ASP A 1 114 ? -3.669 -5.955 12.852 1.00 13.47 115 ASP A N 1
ATOM 806 C CA . ASP A 1 114 ? -3.678 -7.135 12.002 1.00 15.21 115 ASP A CA 1
ATOM 807 C C . ASP A 1 114 ? -4.668 -6.918 10.847 1.00 13.64 115 ASP A C 1
ATOM 808 O O . ASP A 1 114 ? -4.257 -6.553 9.741 1.00 13.69 115 ASP A O 1
ATOM 813 N N . THR A 1 115 ? -5.964 -7.075 11.103 1.00 12.26 116 THR A N 1
ATOM 814 C CA . THR A 1 115 ? -6.973 -6.869 10.071 1.00 11.06 116 THR A CA 1
ATOM 815 C C . THR A 1 115 ? -7.098 -5.396 9.721 1.00 12.19 116 THR A C 1
ATOM 816 O O . THR A 1 115 ? -7.523 -5.054 8.613 1.00 13.65 116 THR A O 1
ATOM 820 N N . ALA A 1 116 ? -6.767 -4.542 10.692 1.00 11.23 117 ALA A N 1
ATOM 821 C CA . ALA A 1 116 ? -6.841 -3.072 10.616 1.00 10.99 117 ALA A CA 1
ATOM 822 C C . ALA A 1 116 ? -8.274 -2.539 10.573 1.00 11.45 117 ALA A C 1
ATOM 823 O O . ALA A 1 116 ? -8.499 -1.344 10.379 1.00 11.43 117 ALA A O 1
ATOM 825 N N . LEU A 1 117 ? -9.246 -3.404 10.839 1.00 12.37 118 LEU A N 1
ATOM 826 C CA . LEU A 1 117 ? -10.642 -2.983 10.819 1.00 13.93 118 LEU A CA 1
ATOM 827 C C . LEU A 1 117 ? -10.962 -1.940 11.875 1.00 14.14 118 LEU A C 1
ATOM 828 O O . LEU A 1 117 ? -11.621 -0.952 11.583 1.00 15.04 118 LEU A O 1
ATOM 833 N N . THR A 1 118 ? -10.450 -2.126 13.089 1.00 12.58 119 THR A N 1
ATOM 834 C CA . THR A 1 118 ? -10.702 -1.173 14.157 1.00 13.31 119 THR A CA 1
ATOM 835 C C . THR A 1 118 ? -9.933 0.108 13.954 1.00 10.73 119 THR A C 1
ATOM 836 O O . THR A 1 118 ? -10.493 1.202 13.994 1.00 12.56 119 THR A O 1
ATOM 840 N N . LEU A 1 119 ? -8.629 -0.030 13.774 1.00 10.76 120 LEU A N 1
ATOM 841 C CA . LEU A 1 119 ? -7.763 1.124 13.602 1.00 11.31 120 LEU A CA 1
ATOM 842 C C . LEU A 1 119 ? -8.179 1.986 12.412 1.00 11.92 120 LEU A C 1
ATOM 843 O O . LEU A 1 119 ? -8.174 3.210 12.504 1.00 12.98 120 LEU A O 1
ATOM 848 N N . ASN A 1 120 ? -8.581 1.352 11.312 1.00 12.11 121 ASN A N 1
ATOM 849 C CA . ASN A 1 120 ? -9.004 2.117 10.153 1.00 12.68 121 ASN A CA 1
ATOM 850 C C . ASN A 1 120 ? -10.296 2.874 10.502 1.00 12.81 121 ASN A C 1
ATOM 851 O O . ASN A 1 120 ? -10.467 4.044 10.116 1.00 12.95 121 ASN A O 1
ATOM 856 N N . TYR A 1 121 ? -11.198 2.218 11.235 1.00 12.06 122 TYR A N 1
ATOM 857 C CA . TYR A 1 121 ? -12.435 2.864 11.669 1.00 13.48 122 TYR A CA 1
ATOM 858 C C . TYR A 1 121 ? -12.115 4.096 12.537 1.00 13.34 122 TYR A C 1
ATOM 859 O O . TYR A 1 121 ? -12.662 5.184 12.326 1.00 13.50 122 TYR A O 1
ATOM 868 N N . LEU A 1 122 ? -11.205 3.936 13.497 1.00 13.18 123 LEU A N 1
ATOM 869 C CA . LEU A 1 122 ? -10.821 5.052 14.370 1.00 11.98 123 LEU A CA 1
ATOM 870 C C . LEU A 1 122 ? -10.102 6.151 13.604 1.00 10.69 123 LEU A C 1
ATOM 871 O O . LEU A 1 122 ? -10.330 7.334 13.848 1.00 10.83 123 LEU A O 1
ATOM 876 N N . TYR A 1 123 ? -9.210 5.768 12.689 1.00 11.25 124 TYR A N 1
ATOM 877 C CA . TYR A 1 123 ? -8.490 6.757 11.910 1.00 11.23 124 TYR A CA 1
ATOM 878 C C . TYR A 1 123 ? -9.495 7.582 11.096 1.00 10.69 124 TYR A C 1
ATOM 879 O O . TYR A 1 123 ? -9.449 8.810 11.103 1.00 11.33 124 TYR A O 1
ATOM 888 N N . HIS A 1 124 ? -10.445 6.917 10.457 1.00 11.88 125 HIS A N 1
ATOM 889 C CA . HIS A 1 124 ? -11.457 7.639 9.697 1.00 13.92 125 HIS A CA 1
ATOM 890 C C . HIS A 1 124 ? -12.257 8.594 10.587 1.00 13.15 125 HIS A C 1
ATOM 891 O O . HIS A 1 124 ? -12.451 9.767 10.245 1.00 14.72 125 HIS A O 1
ATOM 898 N N . MET A 1 125 ? -12.668 8.103 11.749 1.00 12.30 126 MET A N 1
ATOM 899 C CA . MET A 1 125 ? -13.444 8.894 12.689 1.00 13.15 126 MET A CA 1
ATOM 900 C C . MET A 1 125 ? -12.715 10.152 13.175 1.00 11.22 126 MET A C 1
ATOM 901 O O . MET A 1 125 ? -13.276 11.252 13.189 1.00 12.71 126 MET A O 1
ATOM 906 N N . TYR A 1 126 ? -11.457 9.999 13.555 1.00 10.70 127 TYR A N 1
ATOM 907 C CA . TYR A 1 126 ? -10.697 11.137 14.045 1.00 11.14 127 TYR A CA 1
ATOM 908 C C . TYR A 1 126 ? -10.303 12.106 12.944 1.00 11.06 127 TYR A C 1
ATOM 909 O O . TYR A 1 126 ? -10.269 13.315 13.160 1.00 12.46 127 TYR A O 1
ATOM 918 N N . PHE A 1 127 ? -10.062 11.581 11.749 1.00 11.45 128 PHE A N 1
ATOM 919 C CA . PHE A 1 127 ? -9.675 12.397 10.599 1.00 12.09 128 PHE A CA 1
ATOM 920 C C . PHE A 1 127 ? -10.728 13.492 10.351 1.00 12.92 128 PHE A C 1
ATOM 921 O O . PHE A 1 127 ? -10.381 14.646 10.053 1.00 13.89 128 PHE A O 1
ATOM 929 N N . THR A 1 128 ? -12.002 13.142 10.510 1.00 12.90 129 THR A N 1
ATOM 930 C CA . THR A 1 128 ? -13.080 14.095 10.258 1.00 16.55 129 THR A CA 1
ATOM 931 C C . THR A 1 128 ? -13.222 15.172 11.339 1.00 16.15 129 THR A C 1
ATOM 932 O O . THR A 1 128 ? -13.957 16.146 11.165 1.00 16.09 129 THR A O 1
ATOM 936 N N . ARG A 1 129 ? -12.525 14.999 12.456 1.00 15.75 130 ARG A N 1
ATOM 937 C CA . ARG A 1 129 ? -12.624 15.962 13.546 1.00 17.09 130 ARG A CA 1
ATOM 938 C C . ARG A 1 129 ? -11.623 17.109 13.455 1.00 17.87 130 ARG A C 1
ATOM 939 O O . ARG A 1 129 ? -11.367 17.817 14.429 1.00 18.20 130 ARG A O 1
ATOM 947 N N . ARG A 1 130 ? -11.030 17.260 12.276 1.00 20.14 131 ARG A N 1
ATOM 948 C CA . ARG A 1 130 ? -10.087 18.331 12.019 1.00 21.86 131 ARG A CA 1
ATOM 949 C C . ARG A 1 130 ? -8.832 18.446 12.905 1.00 19.77 131 ARG A C 1
ATOM 950 O O . ARG A 1 130 ? -8.551 19.531 13.438 1.00 19.26 131 ARG A O 1
ATOM 958 N N . PRO A 1 131 ? -8.115 17.331 13.159 1.00 17.95 132 PRO A N 1
ATOM 959 C CA . PRO A 1 131 ? -6.904 17.476 13.985 1.00 17.90 132 PRO A CA 1
ATOM 960 C C . PRO A 1 131 ? -5.848 18.171 13.116 1.00 18.68 132 PRO A C 1
ATOM 961 O O . PRO A 1 131 ? -5.989 18.191 11.884 1.00 19.71 132 PRO A O 1
ATOM 965 N N . ALA A 1 132 ? -4.822 18.761 13.731 1.00 18.34 133 ALA A N 1
ATOM 966 C CA . ALA A 1 132 ? -3.744 19.410 12.969 1.00 16.60 133 ALA A CA 1
ATOM 967 C C . ALA A 1 132 ? -3.018 18.323 12.162 1.00 17.09 133 ALA A C 1
ATOM 968 O O . ALA A 1 132 ? -2.613 18.534 11.015 1.00 16.49 133 ALA A O 1
ATOM 970 N N . SER A 1 133 ? -2.863 17.149 12.763 1.00 14.92 134 SER A N 1
ATOM 971 C CA . SER A 1 133 ? -2.261 16.013 12.085 1.00 14.66 134 SER A CA 1
ATOM 972 C C . SER A 1 133 ? -2.736 14.778 12.815 1.00 13.00 134 SER A C 1
ATOM 973 O O . SER A 1 133 ? -3.134 14.871 13.974 1.00 13.01 134 SER A O 1
ATOM 976 N N . LEU A 1 134 ? -2.753 13.647 12.112 1.00 13.39 135 LEU A N 1
ATOM 977 C CA . LEU A 1 134 ? -3.218 12.371 12.661 1.00 11.29 135 LEU A CA 1
ATOM 978 C C . LEU A 1 134 ? -2.349 11.230 12.173 1.00 12.42 135 LEU A C 1
ATOM 979 O O . LEU A 1 134 ? -2.292 10.957 10.975 1.00 13.27 135 LEU A O 1
ATOM 984 N N . LYS A 1 135 ? -1.660 10.573 13.095 1.00 11.75 136 LYS A N 1
ATOM 985 C CA . LYS A 1 135 ? -0.798 9.443 12.770 1.00 11.19 136 LYS A CA 1
ATOM 986 C C . LYS A 1 135 ? -1.132 8.308 13.708 1.00 10.59 136 LYS A C 1
ATOM 987 O O . LYS A 1 135 ? -1.913 8.484 14.649 1.00 9.65 136 LYS A O 1
ATOM 993 N N . THR A 1 136 ? -0.510 7.154 13.468 1.00 11.01 137 THR A N 1
ATOM 994 C CA . THR A 1 136 ? -0.713 5.969 14.295 1.00 11.39 137 THR A CA 1
ATOM 995 C C . THR A 1 136 ? 0.632 5.312 14.649 1.00 11.61 137 THR A C 1
ATOM 996 O O . THR A 1 136 ? 1.586 5.331 13.851 1.00 9.60 137 THR A O 1
ATOM 1000 N N . VAL A 1 137 ? 0.704 4.755 15.853 1.00 10.10 138 VAL A N 1
ATOM 1001 C CA . VAL A 1 137 ? 1.890 4.047 16.309 1.00 10.32 138 VAL A CA 1
ATOM 1002 C C . VAL A 1 137 ? 1.366 2.727 16.865 1.00 11.98 138 VAL A C 1
ATOM 1003 O O . VAL A 1 137 ? 0.391 2.711 17.643 1.00 11.11 138 VAL A O 1
ATOM 1007 N N . VAL A 1 138 ? 1.962 1.624 16.406 1.00 10.70 139 VAL A N 1
ATOM 1008 C CA . VAL A 1 138 ? 1.564 0.289 16.847 1.00 11.69 139 VAL A CA 1
ATOM 1009 C C . VAL A 1 138 ? 2.756 -0.451 17.411 1.00 11.30 139 VAL A C 1
ATOM 1010 O O . VAL A 1 138 ? 3.891 -0.246 16.973 1.00 12.13 139 VAL A O 1
ATOM 1014 N N . LEU A 1 139 ? 2.511 -1.248 18.440 1.00 11.06 140 LEU A N 1
ATOM 1015 C CA . LEU A 1 139 ? 3.583 -2.031 19.023 1.00 12.84 140 LEU A CA 1
ATOM 1016 C C . LEU A 1 139 ? 3.935 -3.145 18.031 1.00 12.65 140 LEU A C 1
ATOM 1017 O O . LEU A 1 139 ? 5.107 -3.303 17.645 1.00 12.87 140 LEU A O 1
ATOM 1022 N N . LEU A 1 140 ? 2.910 -3.875 17.589 1.00 11.07 141 LEU A N 1
ATOM 1023 C CA . LEU A 1 140 ? 3.087 -4.983 16.650 1.00 12.10 141 LEU A CA 1
ATOM 1024 C C . LEU A 1 140 ? 2.251 -4.821 15.391 1.00 12.91 141 LEU A C 1
ATOM 1025 O O . LEU A 1 140 ? 1.098 -4.382 15.446 1.00 13.14 141 LEU A O 1
ATOM 1030 N N . ASP A 1 141 ? 2.824 -5.228 14.264 1.00 13.02 142 ASP A N 1
ATOM 1031 C CA . ASP A 1 141 ? 2.134 -5.154 12.988 1.00 14.22 142 ASP A CA 1
ATOM 1032 C C . ASP A 1 141 ? 2.188 -6.481 12.264 1.00 13.71 142 ASP A C 1
ATOM 1033 O O . ASP A 1 141 ? 3.280 -6.980 11.959 1.00 12.78 142 ASP A O 1
ATOM 1038 N N . LYS A 1 142 ? 1.021 -7.085 12.066 1.00 13.67 143 LYS A N 1
ATOM 1039 C CA . LYS A 1 142 ? 0.935 -8.307 11.260 1.00 16.81 143 LYS A CA 1
ATOM 1040 C C . LYS A 1 142 ? 0.461 -7.779 9.885 1.00 18.23 143 LYS A C 1
ATOM 1041 O O . LYS A 1 142 ? -0.731 -7.814 9.561 1.00 18.10 143 LYS A O 1
ATOM 1047 N N . ARG A 1 143 ? 1.408 -7.256 9.104 1.00 21.82 144 ARG A N 1
ATOM 1048 C CA . ARG A 1 143 ? 1.121 -6.650 7.804 1.00 24.59 144 ARG A CA 1
ATOM 1049 C C . ARG A 1 143 ? 0.380 -7.534 6.820 1.00 25.96 144 ARG A C 1
ATOM 1050 O O . ARG A 1 143 ? -0.250 -7.036 5.892 1.00 27.01 144 ARG A O 1
ATOM 1058 N N . GLU A 1 144 ? 0.420 -8.837 7.062 1.00 27.26 145 GLU A N 1
ATOM 1059 C CA . GLU A 1 144 ? -0.241 -9.803 6.207 1.00 28.54 145 GLU A CA 1
ATOM 1060 C C . GLU A 1 144 ? -1.693 -10.088 6.602 1.00 27.80 145 GLU A C 1
ATOM 1061 O O . GLU A 1 144 ? -2.459 -10.610 5.789 1.00 29.18 145 GLU A O 1
ATOM 1063 N N . GLY A 1 145 ? -2.081 -9.712 7.820 1.00 26.16 146 GLY A N 1
ATOM 1064 C CA . GLY A 1 145 ? -3.438 -9.974 8.279 1.00 22.91 146 GLY A CA 1
ATOM 1065 C C . GLY A 1 145 ? -4.520 -8.970 7.889 1.00 21.67 146 GLY A C 1
ATOM 1066 O O . GLY A 1 145 ? -5.667 -9.077 8.343 1.00 20.69 146 GLY A O 1
ATOM 1067 N N . ARG A 1 146 ? -4.186 -8.026 7.016 1.00 18.75 147 ARG A N 1
ATOM 1068 C CA . ARG A 1 146 ? -5.129 -6.995 6.611 1.00 17.56 147 ARG A CA 1
ATOM 1069 C C . ARG A 1 146 ? -6.430 -7.423 5.955 1.00 18.40 147 ARG A C 1
ATOM 1070 O O . ARG A 1 146 ? -6.439 -8.254 5.053 1.00 19.74 147 ARG A O 1
ATOM 1078 N N . ARG A 1 147 ? -7.515 -6.789 6.392 1.00 17.85 148 ARG A N 1
ATOM 1079 C CA . ARG A 1 147 ? -8.856 -6.985 5.849 1.00 18.26 148 ARG A CA 1
ATOM 1080 C C . ARG A 1 147 ? -9.242 -5.679 5.128 1.00 17.73 148 ARG A C 1
ATOM 1081 O O . ARG A 1 147 ? -10.235 -5.633 4.403 1.00 17.98 148 ARG A O 1
ATOM 1084 N N . VAL A 1 148 ? -8.471 -4.617 5.382 1.00 15.95 149 VAL A N 1
ATOM 1085 C CA . VAL A 1 148 ? -8.632 -3.303 4.746 1.00 15.08 149 VAL A CA 1
ATOM 1086 C C . VAL A 1 148 ? -7.206 -2.730 4.712 1.00 15.52 149 VAL A C 1
ATOM 1087 O O . VAL A 1 148 ? -6.433 -2.945 5.654 1.00 13.39 149 VAL A O 1
ATOM 1091 N N . PRO A 1 149 ? -6.813 -2.054 3.605 1.00 15.30 150 PRO A N 1
ATOM 1092 C CA . PRO A 1 149 ? -5.448 -1.505 3.543 1.00 14.26 150 PRO A CA 1
ATOM 1093 C C . PRO A 1 149 ? -5.216 -0.479 4.639 1.00 12.80 150 PRO A C 1
ATOM 1094 O O . PRO A 1 149 ? -6.064 0.403 4.873 1.00 11.84 150 PRO A O 1
ATOM 1098 N N . PHE A 1 150 ? -4.102 -0.635 5.346 1.00 11.88 151 PHE A N 1
ATOM 1099 C CA . PHE A 1 150 ? -3.752 0.295 6.399 1.00 9.76 151 PHE A CA 1
ATOM 1100 C C . PHE A 1 150 ? -2.279 0.246 6.702 1.00 9.17 151 PHE A C 1
ATOM 1101 O O . PHE A 1 150 ? -1.718 -0.817 6.932 1.00 11.15 151 PHE A O 1
ATOM 1109 N N . SER A 1 151 ? -1.661 1.417 6.687 1.00 9.20 152 S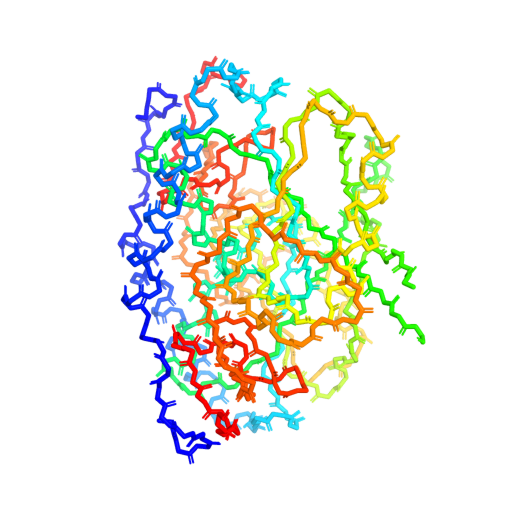ER A N 1
ATOM 1110 C CA . SER A 1 151 ? -0.254 1.559 6.943 1.00 10.92 152 SER A CA 1
ATOM 1111 C C . SER A 1 151 ? -0.061 2.418 8.196 1.00 10.00 152 SER A C 1
ATOM 1112 O O . SER A 1 151 ? -0.424 3.593 8.210 1.00 11.54 152 SER A O 1
ATOM 1115 N N . ALA A 1 152 ? 0.487 1.823 9.249 1.00 11.57 153 ALA A N 1
ATOM 1116 C CA . ALA A 1 152 ? 0.759 2.565 10.481 1.00 11.17 153 ALA A CA 1
ATOM 1117 C C . ALA A 1 152 ? 1.978 3.465 10.248 1.00 10.40 153 ALA A C 1
ATOM 1118 O O . ALA A 1 152 ? 2.907 3.107 9.518 1.00 10.43 153 ALA A O 1
ATOM 1120 N N . ASP A 1 153 ? 1.989 4.636 10.871 1.00 11.77 154 ASP A N 1
ATOM 1121 C CA . ASP A 1 153 ? 3.131 5.546 10.730 1.00 12.46 154 ASP A CA 1
ATOM 1122 C C . ASP A 1 153 ? 4.374 5.101 11.485 1.00 10.85 154 ASP A C 1
ATOM 1123 O O . ASP A 1 153 ? 5.473 5.278 11.003 1.00 13.00 154 ASP A O 1
ATOM 1128 N N . TYR A 1 154 ? 4.207 4.509 12.659 1.00 9.52 155 TYR A N 1
ATOM 1129 C CA . TYR A 1 154 ? 5.348 4.022 13.427 1.00 10.73 155 TYR A CA 1
ATOM 1130 C C . TYR A 1 154 ? 5.007 2.616 13.907 1.00 10.05 155 TYR A C 1
ATOM 1131 O O . TYR A 1 154 ? 3.905 2.376 14.382 1.00 9.94 155 TYR A O 1
ATOM 1140 N N . VAL A 1 155 ? 5.960 1.702 13.787 1.00 11.84 156 VAL A N 1
ATOM 1141 C CA . VAL A 1 155 ? 5.774 0.309 14.178 1.00 12.06 156 VAL A CA 1
ATOM 1142 C C . VAL A 1 155 ? 6.972 -0.126 15.024 1.00 12.54 156 VAL A C 1
ATOM 1143 O O . VAL A 1 155 ? 8.120 0.049 14.622 1.00 14.37 156 VAL A O 1
ATOM 1147 N N . VAL A 1 156 ? 6.716 -0.681 16.194 1.00 13.88 157 VAL A N 1
ATOM 1148 C CA . VAL A 1 156 ? 7.811 -1.136 17.040 1.00 15.60 157 VAL A CA 1
ATOM 1149 C C . VAL A 1 156 ? 8.375 -2.428 16.456 1.00 15.75 157 VAL A C 1
ATOM 1150 O O . VAL A 1 156 ? 9.594 -2.578 16.356 1.00 15.20 157 VAL A O 1
ATOM 1154 N N . ALA A 1 157 ? 7.498 -3.331 16.021 1.00 15.66 158 ALA A N 1
ATOM 1155 C CA . ALA A 1 157 ? 7.949 -4.587 15.431 1.00 16.47 158 ALA A CA 1
ATOM 1156 C C . ALA A 1 157 ? 6.943 -5.199 14.472 1.00 16.71 158 ALA A C 1
ATOM 1157 O O . ALA A 1 157 ? 5.745 -5.167 14.724 1.00 14.96 158 ALA A O 1
ATOM 1159 N N . ASN A 1 158 ? 7.436 -5.700 13.341 1.00 18.80 159 ASN A N 1
ATOM 1160 C CA . ASN A 1 158 ? 6.591 -6.383 12.353 1.00 20.92 159 ASN A CA 1
ATOM 1161 C C . ASN A 1 158 ? 6.694 -7.842 12.730 1.00 19.78 159 ASN A C 1
ATOM 1162 O O . ASN A 1 158 ? 7.792 -8.337 12.956 1.00 21.48 159 ASN A O 1
ATOM 1167 N N . ILE A 1 159 ? 5.577 -8.546 12.783 1.00 18.04 160 ILE A N 1
ATOM 1168 C CA . ILE A 1 159 ? 5.617 -9.945 13.172 1.00 17.84 160 ILE A CA 1
ATOM 1169 C C . ILE A 1 159 ? 4.862 -10.848 12.200 1.00 18.34 160 ILE A C 1
ATOM 1170 O O . ILE A 1 159 ? 4.022 -10.379 11.425 1.00 17.61 160 ILE A O 1
ATOM 1175 N N . PRO A 1 160 ? 5.193 -12.152 12.192 1.00 18.51 161 PRO A N 1
ATOM 1176 C CA . PRO A 1 160 ? 4.514 -13.104 11.311 1.00 18.74 161 PRO A CA 1
ATOM 1177 C C . PRO A 1 160 ? 3.126 -13.354 11.872 1.00 18.72 161 PRO A C 1
ATOM 1178 O O . PRO A 1 160 ? 2.773 -12.824 12.914 1.00 16.64 161 PRO A O 1
ATOM 1182 N N . ASN A 1 161 ? 2.370 -14.232 11.236 1.00 20.88 162 ASN A N 1
ATOM 1183 C CA . ASN A 1 161 ? 1.017 -14.523 11.694 1.00 23.77 162 ASN A CA 1
ATOM 1184 C C . ASN A 1 161 ? 1.046 -15.559 12.814 1.00 22.81 162 ASN A C 1
ATOM 1185 O O . ASN A 1 161 ? 0.528 -16.668 12.663 1.00 24.15 162 ASN A O 1
ATOM 1190 N N . ALA A 1 162 ? 1.700 -15.204 13.917 1.00 19.13 163 ALA A N 1
ATOM 1191 C CA . ALA A 1 162 ? 1.809 -16.069 15.086 1.00 17.54 163 ALA A CA 1
ATOM 1192 C C . ALA A 1 162 ? 0.924 -15.435 16.156 1.00 17.23 163 ALA A C 1
ATOM 1193 O O . ALA A 1 162 ? 0.767 -14.218 16.166 1.00 16.86 163 ALA A O 1
ATOM 1195 N N . PHE A 1 163 ? 0.289 -16.232 17.010 1.00 15.30 164 PHE A N 1
ATOM 1196 C CA . PHE A 1 163 ? -0.548 -15.647 18.063 1.00 14.64 164 PHE A CA 1
ATOM 1197 C C . PHE A 1 163 ? 0.395 -15.426 19.226 1.00 14.55 164 PHE A C 1
ATOM 1198 O O . PHE A 1 163 ? 0.967 -16.383 19.761 1.00 13.60 164 PHE A O 1
ATOM 1206 N N . VAL A 1 164 ? 0.531 -14.165 19.620 1.00 13.06 165 VAL A N 1
ATOM 1207 C CA . VAL A 1 164 ? 1.422 -13.763 20.700 1.00 12.48 165 VAL A CA 1
ATOM 1208 C C . VAL A 1 164 ? 0.657 -13.194 21.912 1.00 12.36 165 VAL A C 1
ATOM 1209 O O . VAL A 1 164 ? -0.491 -12.766 21.791 1.00 12.50 165 VAL A O 1
ATOM 1213 N N . ILE A 1 165 ? 1.285 -13.243 23.084 1.00 11.86 166 ILE A N 1
ATOM 1214 C CA . ILE A 1 165 ? 0.687 -12.732 24.316 1.00 10.93 166 ILE A CA 1
ATOM 1215 C C . ILE A 1 165 ? 1.765 -12.012 25.103 1.00 9.37 166 ILE A C 1
ATOM 1216 O O . ILE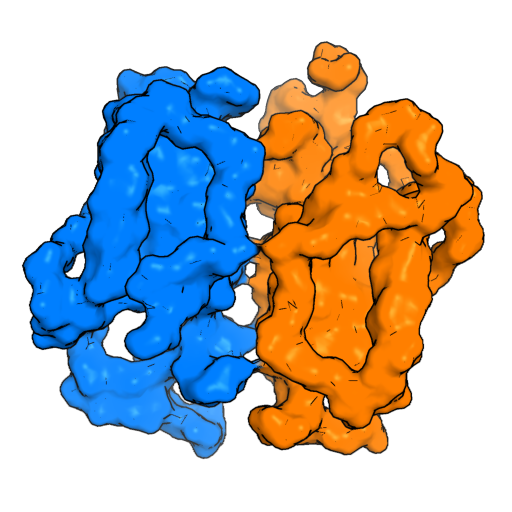 A 1 165 ? 2.956 -12.187 24.835 1.00 10.25 166 ILE A O 1
ATOM 1221 N N . GLY A 1 166 ? 1.342 -11.239 26.098 1.00 10.83 167 GLY A N 1
ATOM 1222 C CA . GLY A 1 166 ? 2.285 -10.514 26.935 1.00 9.95 167 GLY A CA 1
ATOM 1223 C C . GLY A 1 166 ? 2.403 -9.059 26.519 1.00 11.92 167 GLY A C 1
ATOM 1224 O O . GLY A 1 166 ? 2.010 -8.685 25.403 1.00 10.63 167 GLY A O 1
ATOM 1225 N N . TYR A 1 167 ? 2.904 -8.234 27.435 1.00 10.27 168 TYR A N 1
ATOM 1226 C CA . TYR A 1 167 ? 3.071 -6.813 27.173 1.00 9.78 168 TYR A CA 1
ATOM 1227 C C . TYR A 1 167 ? 1.760 -6.173 26.681 1.00 11.23 168 TYR A C 1
ATOM 1228 O O . TYR A 1 167 ? 1.760 -5.362 25.745 1.00 11.80 168 TYR A O 1
ATOM 1237 N N . GLY A 1 168 ? 0.649 -6.532 27.326 1.00 10.18 169 GLY A N 1
ATOM 1238 C CA . GLY A 1 168 ? -0.644 -5.990 26.940 1.00 11.42 169 GLY A CA 1
ATOM 1239 C C . GLY A 1 168 ? -1.482 -6.923 26.080 1.00 12.61 169 GLY A C 1
ATOM 1240 O O . GLY A 1 168 ? -2.715 -6.878 26.130 1.00 13.23 169 GLY A O 1
ATOM 1241 N N . LEU A 1 169 ? -0.825 -7.777 25.299 1.00 11.99 170 LEU A N 1
ATOM 1242 C CA . LEU A 1 169 ? -1.519 -8.726 24.419 1.00 13.25 170 LEU A CA 1
ATOM 1243 C C . LEU A 1 169 ? -2.107 -9.901 25.202 1.00 11.26 170 LEU A C 1
ATOM 1244 O O . LEU A 1 169 ? -1.467 -10.468 26.085 1.00 10.55 170 LEU A O 1
ATOM 1249 N N . ASP A 1 170 ? -3.301 -10.310 24.814 1.00 11.39 171 ASP A N 1
ATOM 1250 C CA . ASP A 1 170 ? -4.004 -11.342 25.555 1.00 12.28 171 ASP A CA 1
ATOM 1251 C C . ASP A 1 170 ? -4.469 -12.579 24.808 1.00 13.63 171 ASP A C 1
ATOM 1252 O O . ASP A 1 170 ? -4.557 -12.597 23.574 1.00 13.48 171 ASP A O 1
ATOM 1257 N N . TYR A 1 171 ? -4.802 -13.597 25.602 1.00 12.76 172 TYR A N 1
ATOM 1258 C CA . TYR A 1 171 ? -5.416 -14.816 25.102 1.00 14.16 172 TYR A CA 1
ATOM 1259 C C . TYR A 1 171 ? -6.704 -14.810 25.940 1.00 13.43 172 TYR A C 1
ATOM 1260 O O . TYR A 1 171 ? -6.702 -15.187 27.116 1.00 14.14 172 TYR A O 1
ATOM 1269 N N . ASP A 1 172 ? -7.779 -14.306 25.347 1.00 14.39 173 ASP A N 1
ATOM 1270 C CA . ASP A 1 172 ? -9.071 -14.176 26.024 1.00 17.89 173 ASP A CA 1
ATOM 1271 C C . ASP A 1 172 ? -8.935 -13.419 27.363 1.00 16.67 173 ASP A C 1
ATOM 1272 O O . ASP A 1 172 ? -9.317 -13.914 28.425 1.00 15.88 173 ASP A O 1
ATOM 1277 N N . ASP A 1 173 ? -8.333 -12.232 27.269 1.00 15.54 174 ASP A N 1
ATOM 1278 C CA . ASP A 1 173 ? -8.097 -11.316 28.377 1.00 14.68 174 ASP A CA 1
ATOM 1279 C C . ASP A 1 173 ? -7.130 -11.806 29.450 1.00 15.53 174 ASP A C 1
ATOM 1280 O O . ASP A 1 173 ? -7.108 -11.267 30.554 1.00 17.43 174 ASP A O 1
ATOM 1285 N N . THR A 1 174 ? -6.345 -12.833 29.141 1.00 13.89 175 THR A N 1
ATOM 1286 C CA . THR A 1 174 ? -5.368 -13.339 30.094 1.00 12.67 175 THR A CA 1
ATOM 1287 C C . THR A 1 174 ? -3.957 -13.121 29.546 1.00 11.53 175 THR A C 1
ATOM 1288 O O . THR A 1 174 ? -3.760 -12.983 28.331 1.00 10.35 175 THR A O 1
ATOM 1292 N N . TYR A 1 175 ? -2.988 -13.079 30.455 1.00 11.31 176 TYR A N 1
ATOM 1293 C CA . TYR A 1 175 ? -1.571 -12.907 30.125 1.00 12.87 176 TYR A CA 1
ATOM 1294 C C . TYR A 1 175 ? -1.127 -11.539 29.611 1.00 10.90 176 TYR A C 1
ATOM 1295 O O . TYR A 1 175 ? -0.034 -11.413 29.067 1.00 11.77 176 TYR A O 1
ATOM 1304 N N . ARG A 1 176 ? -1.933 -10.510 29.838 1.00 9.84 177 ARG A N 1
ATOM 1305 C CA . ARG A 1 176 ? -1.549 -9.170 29.399 1.00 10.55 177 ARG A CA 1
ATOM 1306 C C . ARG A 1 176 ? -0.371 -8.634 30.221 1.00 11.13 177 ARG A C 1
ATOM 1307 O O . ARG A 1 176 ? 0.405 -7.805 29.758 1.00 11.38 177 ARG A O 1
ATOM 1315 N N . GLU A 1 177 ? -0.226 -9.158 31.425 1.00 11.44 178 GLU A N 1
ATOM 1316 C CA . GLU A 1 177 ? 0.776 -8.678 32.351 1.00 10.83 178 GLU A CA 1
ATOM 1317 C C . GLU A 1 177 ? 2.209 -9.120 32.164 1.00 10.75 178 GLU A C 1
ATOM 1318 O O . GLU A 1 177 ? 3.076 -8.650 32.896 1.00 11.44 178 GLU A O 1
ATOM 1324 N N . LEU A 1 178 ? 2.473 -10.018 31.213 1.00 10.70 179 LEU A N 1
ATOM 1325 C CA . LEU A 1 178 ? 3.847 -10.485 30.997 1.00 10.50 179 LEU A CA 1
ATOM 1326 C C . LEU A 1 178 ? 4.779 -9.351 30.565 1.00 10.00 179 LEU A C 1
ATOM 1327 O O . LEU A 1 178 ? 4.379 -8.451 29.816 1.00 9.81 179 LEU A O 1
ATOM 1332 N N . ARG A 1 179 ? 6.025 -9.405 31.031 1.00 9.81 180 ARG A N 1
ATOM 1333 C CA . ARG A 1 179 ? 7.012 -8.390 30.688 1.00 10.41 180 ARG A CA 1
ATOM 1334 C C . ARG A 1 179 ? 7.540 -8.568 29.273 1.00 10.98 180 ARG A C 1
ATOM 1335 O O . ARG A 1 179 ? 8.058 -7.620 28.671 1.00 11.01 180 ARG A O 1
ATOM 1343 N N . ASP A 1 180 ? 7.481 -9.803 28.779 1.00 11.50 181 ASP A N 1
ATOM 1344 C CA . ASP A 1 180 ? 7.968 -10.131 27.445 1.00 12.44 181 ASP A CA 1
ATOM 1345 C C . ASP A 1 180 ? 6.802 -10.468 26.515 1.00 11.38 181 ASP A C 1
ATOM 1346 O O . ASP A 1 180 ? 5.699 -10.758 26.980 1.00 10.93 181 ASP A O 1
ATOM 1351 N N . ILE A 1 181 ? 7.057 -10.429 25.208 1.00 11.05 182 ILE A N 1
ATOM 1352 C CA . ILE A 1 181 ? 6.052 -10.819 24.219 1.00 11.03 182 ILE A CA 1
ATOM 1353 C C . ILE A 1 181 ? 6.432 -12.262 23.854 1.00 12.40 182 ILE A C 1
ATOM 1354 O O . ILE A 1 181 ? 7.563 -12.528 23.408 1.00 11.09 182 ILE A O 1
ATOM 1359 N N . VAL A 1 182 ? 5.525 -13.196 24.125 1.00 13.11 183 VAL A N 1
ATOM 1360 C CA . VAL A 1 182 ? 5.799 -14.605 23.877 1.00 14.81 183 VAL A CA 1
ATOM 1361 C C . VAL A 1 182 ? 4.856 -15.238 22.861 1.00 14.60 183 VAL A C 1
ATOM 1362 O O . VAL A 1 182 ? 3.703 -14.826 22.716 1.00 13.48 183 VAL A O 1
ATOM 1366 N N . VAL A 1 183 ? 5.372 -16.238 22.157 1.00 14.53 184 VAL A N 1
ATOM 1367 C CA . VAL A 1 183 ? 4.615 -16.938 21.138 1.00 15.08 184 VAL A CA 1
ATOM 1368 C C . VAL A 1 183 ? 3.735 -17.979 21.805 1.00 15.29 184 VAL A C 1
ATOM 1369 O O . VAL A 1 183 ? 4.228 -18.823 22.555 1.00 16.32 184 VAL A O 1
ATOM 1373 N N . LEU A 1 184 ? 2.425 -17.868 21.613 1.00 13.91 185 LEU A N 1
ATOM 1374 C CA . LEU A 1 184 ? 1.532 -18.856 22.178 1.00 15.37 185 LEU A CA 1
ATOM 1375 C C . LEU A 1 184 ? 1.342 -19.889 21.079 1.00 17.12 185 LEU A C 1
ATOM 1376 O O . LEU A 1 184 ? 1.513 -21.086 21.308 1.00 19.13 185 LEU A O 1
ATOM 1381 N N . ARG A 1 185 ? 1.000 -19.416 19.881 1.00 18.19 186 ARG A N 1
ATOM 1382 C CA . ARG A 1 185 ? 0.787 -20.293 18.731 1.00 19.05 186 ARG A CA 1
ATOM 1383 C C . ARG A 1 185 ? 1.693 -19.848 17.609 1.00 20.17 186 ARG A C 1
ATOM 1384 O O . ARG A 1 185 ? 1.498 -18.796 17.014 1.00 19.82 186 ARG A O 1
ATOM 1392 N N . PRO A 1 186 ? 2.734 -20.630 17.331 1.00 22.84 187 PRO A N 1
ATOM 1393 C CA . PRO A 1 186 ? 3.686 -20.301 16.267 1.00 24.51 187 PRO A CA 1
ATOM 1394 C C . PRO A 1 186 ? 3.121 -20.227 14.857 1.00 26.19 187 PRO A C 1
ATOM 1395 O O . PRO A 1 186 ? 2.062 -20.773 14.563 1.00 24.12 187 PRO A O 1
ATOM 1399 N N . GLU A 1 187 ? 4.257 -19.537 14.032 1.00 30.59 188 GLU A N 1
ATOM 1400 C CA . GLU A 1 187 ? 4.311 -18.417 13.090 1.00 35.63 188 GLU A CA 1
ATOM 1401 C C . GLU A 1 187 ? 4.052 -18.893 11.672 1.00 38.56 188 GLU A C 1
ATOM 1402 O O . GLU A 1 187 ? 3.817 -18.095 10.758 1.00 41.29 188 GLU A O 1
ATOM 1408 N N . TYR B 1 4 ? 14.189 19.660 34.768 1.00 33.13 5 TYR B N 1
ATOM 1409 C CA . TYR B 1 4 ? 12.988 19.864 35.634 1.00 32.31 5 TYR B CA 1
ATOM 1410 C C . TYR B 1 4 ? 12.929 21.305 36.138 1.00 32.12 5 TYR B C 1
ATOM 1411 O O . TYR B 1 4 ? 12.855 21.541 37.337 1.00 32.32 5 TYR B O 1
ATOM 1420 N N . GLU B 1 5 ? 12.923 22.260 35.211 1.00 33.14 6 GLU B N 1
ATOM 1421 C CA . GLU B 1 5 ? 12.876 23.693 35.553 1.00 33.10 6 GLU B CA 1
ATOM 1422 C C . GLU B 1 5 ? 11.567 24.082 36.268 1.00 29.72 6 GLU B C 1
ATOM 1423 O O . GLU B 1 5 ? 11.507 25.071 36.990 1.00 29.19 6 GLU B O 1
ATOM 1429 N N . PHE B 1 6 ? 10.524 23.295 36.032 1.00 25.67 7 PHE B N 1
ATOM 1430 C CA . PHE B 1 6 ? 9.201 23.498 36.624 1.00 22.95 7 PHE B CA 1
ATOM 1431 C C . PHE B 1 6 ? 9.083 22.785 37.980 1.00 20.97 7 PHE B C 1
ATOM 1432 O O . PHE B 1 6 ? 8.066 22.895 38.673 1.00 20.46 7 PHE B O 1
ATOM 1440 N N . ALA B 1 7 ? 10.108 22.025 38.331 1.00 19.43 8 ALA B N 1
ATOM 1441 C CA . ALA B 1 7 ? 10.089 21.274 39.574 1.00 20.58 8 ALA B CA 1
ATOM 1442 C C . ALA B 1 7 ? 10.838 21.987 40.680 1.00 20.82 8 ALA B C 1
ATOM 1443 O O . ALA B 1 7 ? 11.823 22.688 40.443 1.00 20.70 8 ALA B O 1
ATOM 1445 N N . GLU B 1 8 ? 10.354 21.791 41.890 1.00 19.73 9 GLU B N 1
ATOM 1446 C CA . GLU B 1 8 ? 10.948 22.391 43.049 1.00 22.27 9 GLU B CA 1
ATOM 1447 C C . GLU B 1 8 ? 11.749 21.357 43.821 1.00 22.00 9 GLU B C 1
ATOM 1448 O O . GLU B 1 8 ? 12.777 21.677 44.419 1.00 23.11 9 GLU B O 1
ATOM 1454 N N . LYS B 1 9 ? 11.327 20.099 43.743 1.00 19.71 10 LYS B N 1
ATOM 1455 C CA . LYS B 1 9 ? 11.990 19.035 44.476 1.00 17.80 10 LYS B CA 1
ATOM 1456 C C . LYS B 1 9 ? 11.689 17.684 43.831 1.00 16.56 10 LYS B C 1
ATOM 1457 O O . LYS B 1 9 ? 10.642 17.514 43.212 1.00 14.21 10 LYS B O 1
ATOM 1463 N N . ILE B 1 10 ? 12.617 16.741 43.962 1.00 15.77 11 ILE B N 1
ATOM 1464 C CA . ILE B 1 10 ? 12.415 15.382 43.450 1.00 15.74 11 ILE B CA 1
ATOM 1465 C C . ILE B 1 10 ? 12.000 14.607 44.695 1.00 14.90 11 ILE B C 1
ATOM 1466 O O . ILE B 1 10 ? 12.730 14.611 45.685 1.00 15.69 11 ILE B O 1
ATOM 1471 N N . LEU B 1 11 ? 10.812 14.018 44.687 1.00 12.82 12 LEU B N 1
ATOM 1472 C CA . LEU B 1 11 ? 10.376 13.250 45.833 1.00 12.67 12 LEU B CA 1
ATOM 1473 C C . LEU B 1 11 ? 10.852 11.822 45.710 1.00 13.31 12 LEU B C 1
ATOM 1474 O O . LEU B 1 11 ? 11.417 11.274 46.657 1.00 12.90 12 LEU B O 1
ATOM 1479 N N . PHE B 1 12 ? 10.595 11.206 44.558 1.00 10.47 13 PHE B N 1
ATOM 1480 C CA . PHE B 1 12 ? 11.003 9.827 44.316 1.00 10.60 13 PHE B CA 1
ATOM 1481 C C . PHE B 1 12 ? 11.477 9.667 42.881 1.00 10.81 13 PHE B C 1
ATOM 1482 O O . PHE B 1 12 ? 10.838 10.166 41.955 1.00 9.74 13 PHE B O 1
ATOM 1490 N N . THR B 1 13 ? 12.605 8.987 42.705 1.00 9.94 14 THR B N 1
ATOM 1491 C CA . THR B 1 13 ? 13.125 8.743 41.373 1.00 9.43 14 THR B CA 1
ATOM 1492 C C . THR B 1 13 ? 12.392 7.517 40.832 1.00 9.01 14 THR B C 1
ATOM 1493 O O . THR B 1 13 ? 11.774 6.754 41.582 1.00 9.48 14 THR B O 1
ATOM 1497 N N . GLU B 1 14 ? 12.531 7.303 39.534 1.00 10.41 15 GLU B N 1
ATOM 1498 C CA . GLU B 1 14 ? 11.931 6.154 38.865 1.00 10.97 15 GLU B CA 1
ATOM 1499 C C . GLU B 1 14 ? 12.391 4.845 39.532 1.00 9.90 15 GLU B C 1
ATOM 1500 O O . GLU B 1 14 ? 11.604 3.929 39.733 1.00 9.87 15 GLU B O 1
ATOM 1506 N N . GLU B 1 15 ? 13.673 4.772 39.898 1.00 10.64 16 GLU B N 1
ATOM 1507 C CA . GLU B 1 15 ? 14.206 3.565 40.538 1.00 10.80 16 GLU B CA 1
ATOM 1508 C C . GLU B 1 15 ? 13.647 3.329 41.937 1.00 9.46 16 GLU B C 1
ATOM 1509 O O . GLU B 1 15 ? 13.393 2.193 42.319 1.00 10.18 16 GLU B O 1
ATOM 1515 N N . GLU B 1 16 ? 13.466 4.396 42.700 1.00 9.35 17 GLU B N 1
ATOM 1516 C CA . GLU B 1 16 ? 12.905 4.282 44.049 1.00 8.79 17 GLU B CA 1
ATOM 1517 C C . GLU B 1 16 ? 11.462 3.788 43.956 1.00 9.71 17 GLU B C 1
ATOM 1518 O O . GLU B 1 16 ? 11.041 2.900 44.701 1.00 9.70 17 GLU B O 1
ATOM 1524 N N . ILE B 1 17 ? 10.712 4.328 43.001 1.00 9.89 18 ILE B N 1
ATOM 1525 C CA . ILE B 1 17 ? 9.320 3.910 42.822 1.00 10.24 18 ILE B CA 1
ATOM 1526 C C . ILE B 1 17 ? 9.260 2.439 42.394 1.00 9.65 18 ILE B C 1
ATOM 1527 O O . ILE B 1 17 ? 8.481 1.653 42.930 1.00 10.48 18 ILE B O 1
ATOM 1532 N N . ARG B 1 18 ? 10.110 2.061 41.445 1.00 10.20 19 ARG B N 1
ATOM 1533 C CA . ARG B 1 18 ? 10.146 0.678 40.990 1.00 11.03 19 ARG B CA 1
ATOM 1534 C C . ARG B 1 18 ? 10.356 -0.270 42.166 1.00 10.10 19 ARG B C 1
ATOM 1535 O O . ARG B 1 18 ? 9.657 -1.252 42.306 1.00 10.83 19 ARG B O 1
ATOM 1543 N N . THR B 1 19 ? 11.335 0.037 43.014 1.00 10.30 20 THR B N 1
ATOM 1544 C CA . THR B 1 19 ? 11.626 -0.793 44.175 1.00 10.58 20 THR B CA 1
ATOM 1545 C C . THR B 1 19 ? 10.416 -0.870 45.104 1.00 9.97 20 THR B C 1
ATOM 1546 O O . THR B 1 19 ? 10.044 -1.959 45.570 1.00 11.55 20 THR B O 1
ATOM 1550 N N . ARG B 1 20 ? 9.788 0.274 45.360 1.00 9.83 21 ARG B N 1
ATOM 1551 C CA . ARG B 1 20 ? 8.614 0.313 46.226 1.00 10.57 21 ARG B CA 1
ATOM 1552 C C . ARG B 1 20 ? 7.447 -0.470 45.640 1.00 11.31 21 ARG B C 1
ATOM 1553 O O . ARG B 1 20 ? 6.694 -1.121 46.383 1.00 12.18 21 ARG B O 1
ATOM 1561 N N . ILE B 1 21 ? 7.283 -0.401 44.317 1.00 10.77 22 ILE B N 1
ATOM 1562 C CA . ILE B 1 21 ? 6.206 -1.142 43.667 1.00 10.16 22 ILE B CA 1
ATOM 1563 C C . ILE B 1 21 ? 6.467 -2.642 43.828 1.00 9.96 22 ILE B C 1
ATOM 1564 O O . ILE B 1 21 ? 5.545 -3.398 44.122 1.00 9.75 22 ILE B O 1
ATOM 1569 N N . LYS B 1 22 ? 7.722 -3.065 43.678 1.00 10.28 23 LYS B N 1
ATOM 1570 C CA . LYS B 1 22 ? 8.040 -4.490 43.821 1.00 11.98 23 LYS B CA 1
ATOM 1571 C C . LYS B 1 22 ? 7.775 -4.956 45.246 1.00 12.43 23 LYS B C 1
ATOM 1572 O O . LYS B 1 22 ? 7.276 -6.071 45.465 1.00 12.78 23 LYS B O 1
ATOM 1578 N N . GLU B 1 23 ? 8.051 -4.086 46.215 1.00 11.47 24 GLU B N 1
ATOM 1579 C CA . GLU B 1 23 ? 7.813 -4.423 47.611 1.00 12.12 24 GLU B CA 1
ATOM 1580 C C . GLU B 1 23 ? 6.321 -4.618 47.858 1.00 11.23 24 GLU B C 1
ATOM 1581 O O . GLU B 1 23 ? 5.908 -5.596 48.494 1.00 12.52 24 GLU B O 1
ATOM 1587 N N . VAL B 1 24 ? 5.504 -3.714 47.317 1.00 11.26 25 VAL B N 1
ATOM 1588 C CA . VAL B 1 24 ? 4.044 -3.803 47.463 1.00 11.14 25 VAL B CA 1
ATOM 1589 C C . VAL B 1 24 ? 3.536 -5.072 46.789 1.00 10.60 25 VAL B C 1
ATOM 1590 O O . VAL B 1 24 ? 2.713 -5.799 47.344 1.00 10.71 25 VAL B O 1
ATOM 1594 N N . ALA B 1 25 ? 4.076 -5.360 45.608 1.00 10.87 26 ALA B N 1
ATOM 1595 C CA . ALA B 1 25 ? 3.702 -6.556 44.855 1.00 11.67 26 ALA B CA 1
ATOM 1596 C C . ALA B 1 25 ? 4.005 -7.839 45.642 1.00 10.71 26 ALA B C 1
ATOM 1597 O O . ALA B 1 25 ? 3.236 -8.806 45.606 1.00 10.59 26 ALA B O 1
ATOM 1599 N N . LYS B 1 26 ? 5.113 -7.839 46.370 1.00 12.50 27 LYS B N 1
ATOM 1600 C CA . LYS B 1 26 ? 5.482 -9.019 47.145 1.00 14.00 27 LYS B CA 1
ATOM 1601 C C . LYS B 1 26 ? 4.500 -9.188 48.290 1.00 12.92 27 LYS B C 1
ATOM 1602 O O . LYS B 1 26 ? 4.080 -10.301 48.598 1.00 12.71 27 LYS B O 1
ATOM 1608 N N . ARG B 1 27 ? 4.101 -8.068 48.882 1.00 12.59 28 ARG B N 1
ATOM 1609 C CA . ARG B 1 27 ? 3.151 -8.064 49.993 1.00 13.40 28 ARG B CA 1
ATOM 1610 C C . ARG B 1 27 ? 1.820 -8.614 49.542 1.00 12.43 28 ARG B C 1
ATOM 1611 O O . ARG B 1 27 ? 1.220 -9.430 50.226 1.00 13.08 28 ARG B O 1
ATOM 1614 N N . ILE B 1 28 ? 1.344 -8.139 48.393 1.00 12.64 29 ILE B N 1
ATOM 1615 C CA . ILE B 1 28 ? 0.078 -8.605 47.832 1.00 12.03 29 ILE B CA 1
ATOM 1616 C C . ILE B 1 28 ? 0.145 -10.122 47.574 1.00 13.39 29 ILE B C 1
ATOM 1617 O O . ILE B 1 28 ? -0.783 -10.860 47.898 1.00 14.09 29 ILE B O 1
ATOM 1622 N N . ALA B 1 29 ? 1.251 -10.582 46.992 1.00 14.43 30 ALA B N 1
ATOM 1623 C CA . ALA B 1 29 ? 1.444 -12.004 46.700 1.00 15.52 30 ALA B CA 1
ATOM 1624 C C . ALA B 1 29 ? 1.346 -12.817 47.991 1.00 15.24 30 ALA B C 1
ATOM 1625 O O . ALA B 1 29 ? 0.670 -13.850 48.046 1.00 15.64 30 ALA B O 1
ATOM 1627 N N . ASP B 1 30 ? 2.020 -12.333 49.027 1.00 16.35 31 ASP B N 1
ATOM 1628 C CA . ASP B 1 30 ? 2.016 -12.994 50.322 1.00 17.30 31 ASP B CA 1
ATOM 1629 C C . ASP B 1 30 ? 0.593 -13.011 50.868 1.00 17.05 31 ASP B C 1
ATOM 1630 O O . ASP B 1 30 ? 0.089 -14.058 51.274 1.00 16.79 31 ASP B O 1
ATOM 1635 N N . ASP B 1 31 ? -0.081 -11.868 50.805 1.00 15.62 32 ASP B N 1
ATOM 1636 C CA . ASP B 1 31 ? -1.441 -11.761 51.324 1.00 15.66 32 ASP B CA 1
ATOM 1637 C C . ASP B 1 31 ? -2.484 -12.621 50.630 1.00 14.52 32 ASP B C 1
ATOM 1638 O O . ASP B 1 31 ? -3.425 -13.079 51.273 1.00 15.70 32 ASP B O 1
ATOM 1643 N N . TYR B 1 32 ? -2.345 -12.834 49.329 1.00 13.92 33 TYR B N 1
ATOM 1644 C CA . TYR B 1 32 ? -3.327 -13.630 48.600 1.00 15.87 33 TYR B CA 1
ATOM 1645 C C . TYR B 1 32 ? -2.920 -15.068 48.317 1.00 18.76 33 TYR B C 1
ATOM 1646 O O . TYR B 1 32 ? -3.675 -15.794 47.667 1.00 20.32 33 TYR B O 1
ATOM 1655 N N . LYS B 1 33 ? -1.752 -15.493 48.794 1.00 21.59 34 LYS B N 1
ATOM 1656 C CA . LYS B 1 33 ? -1.287 -16.848 48.511 1.00 23.54 34 LYS B CA 1
ATOM 1657 C C . LYS B 1 33 ? -2.274 -17.956 48.852 1.00 23.07 34 LYS B C 1
ATOM 1658 O O . LYS B 1 33 ? -2.409 -18.910 48.097 1.00 25.05 34 LYS B O 1
ATOM 1661 N N . GLY B 1 34 ? -3.031 -17.797 49.926 1.00 23.00 35 GLY B N 1
ATOM 1662 C CA . GLY B 1 34 ? -3.982 -18.832 50.270 1.00 23.57 35 GLY B CA 1
ATOM 1663 C C . GLY B 1 34 ? -5.387 -18.534 49.796 1.00 24.79 35 GLY B C 1
ATOM 1664 O O . GLY B 1 34 ? -6.296 -19.306 50.081 1.00 25.42 35 GLY B O 1
ATOM 1665 N N . LYS B 1 35 ? -5.561 -17.451 49.036 1.00 25.40 36 LYS B N 1
ATOM 1666 C CA . LYS B 1 35 ? -6.875 -17.019 48.542 1.00 26.33 36 LYS B CA 1
ATOM 1667 C C . LYS B 1 35 ? -7.515 -17.730 47.351 1.00 25.85 36 LYS B C 1
ATOM 1668 O O . LYS B 1 35 ? -8.624 -17.372 46.943 1.00 27.62 36 LYS B O 1
ATOM 1674 N N . GLY B 1 36 ? -6.813 -18.685 46.759 1.00 24.79 37 GLY B N 1
ATOM 1675 C CA . GLY B 1 36 ? -7.379 -19.424 45.644 1.00 25.95 37 GLY B CA 1
ATOM 1676 C C . GLY B 1 36 ? -7.398 -18.738 44.293 1.00 25.48 37 GLY B C 1
ATOM 1677 O O . GLY B 1 36 ? -8.265 -19.017 43.469 1.00 26.73 37 GLY B O 1
ATOM 1678 N N . LEU B 1 37 ? -6.464 -17.825 44.061 1.00 25.09 38 LEU B N 1
ATOM 1679 C CA . LEU B 1 37 ? -6.404 -17.143 42.775 1.00 24.00 38 LEU B CA 1
ATOM 1680 C C . LEU B 1 37 ? -5.902 -18.167 41.773 1.00 25.48 38 LEU B C 1
ATOM 1681 O O . LEU B 1 37 ? -5.106 -19.043 42.116 1.00 29.05 38 LEU B O 1
ATOM 1686 N N . ARG B 1 38 ? -6.373 -18.079 40.541 1.00 25.39 39 ARG B N 1
ATOM 1687 C CA . ARG B 1 38 ? -5.934 -19.003 39.514 1.00 22.71 39 ARG B CA 1
ATOM 1688 C C . ARG B 1 38 ? -6.148 -18.317 38.187 1.00 21.83 39 ARG B C 1
ATOM 1689 O O . ARG B 1 38 ? -7.113 -17.569 38.015 1.00 18.71 39 ARG B O 1
ATOM 1691 N N . PRO B 1 39 ? -5.200 -18.491 37.256 1.00 23.18 40 PRO B N 1
ATOM 1692 C CA . PRO B 1 39 ? -5.265 -17.896 35.915 1.00 22.47 40 PRO B CA 1
ATOM 1693 C C . PRO B 1 39 ? -6.585 -18.211 35.206 1.00 21.05 40 PRO B C 1
ATOM 1694 O O . PRO B 1 39 ? -7.132 -19.317 35.334 1.00 20.08 40 PRO B O 1
ATOM 1698 N N . TYR B 1 40 ? -7.101 -17.211 34.503 1.00 19.86 41 TYR B N 1
ATOM 1699 C CA . TYR B 1 40 ? -8.329 -17.308 33.730 1.00 20.36 41 TYR B CA 1
ATOM 1700 C C . TYR B 1 40 ? -9.627 -17.416 34.544 1.00 20.68 41 TYR B C 1
ATOM 1701 O O . TYR B 1 40 ? -10.543 -16.597 34.391 1.00 19.74 41 TYR B O 1
ATOM 1710 N N . VAL B 1 41 ? -9.703 -18.433 35.394 1.00 20.96 42 VAL B N 1
ATOM 1711 C CA . VAL B 1 41 ? -10.879 -18.692 36.205 1.00 20.96 42 VAL B CA 1
ATOM 1712 C C . VAL B 1 41 ? -11.013 -17.769 37.417 1.00 19.89 42 VAL B C 1
ATOM 1713 O O . VAL B 1 41 ? -12.107 -17.272 37.703 1.00 20.07 42 VAL B O 1
ATOM 1717 N N . ASN B 1 42 ? -9.912 -17.492 38.108 1.00 18.45 43 ASN B N 1
ATOM 1718 C CA . ASN B 1 42 ? -9.997 -16.635 39.298 1.00 17.99 43 ASN B CA 1
ATOM 1719 C C . ASN B 1 42 ? -8.792 -15.724 39.505 1.00 15.72 43 ASN B C 1
ATOM 1720 O O . ASN B 1 42 ? -8.032 -15.873 40.475 1.00 13.51 43 ASN B O 1
ATOM 1725 N N . PRO B 1 43 ? -8.581 -14.790 38.574 1.00 14.33 44 PRO B N 1
ATOM 1726 C CA . PRO B 1 43 ? -7.446 -13.870 38.697 1.00 13.86 44 PRO B CA 1
ATOM 1727 C C . PRO B 1 43 ? -7.743 -12.737 39.705 1.00 14.23 44 PRO B C 1
ATOM 1728 O O . PRO B 1 43 ? -8.912 -12.498 40.070 1.00 13.98 44 PRO B O 1
ATOM 1732 N N . LEU B 1 44 ? -6.691 -12.070 40.176 1.00 12.61 45 LEU B N 1
ATOM 1733 C CA . LEU B 1 44 ? -6.870 -10.923 41.055 1.00 12.55 45 LEU B CA 1
ATOM 1734 C C . LEU B 1 44 ? -7.260 -9.827 40.050 1.00 11.30 45 LEU B C 1
ATOM 1735 O O . LEU B 1 44 ? -6.551 -9.594 39.055 1.00 10.87 45 LEU B O 1
ATOM 1740 N N . VAL B 1 45 ? -8.410 -9.211 40.282 1.00 10.71 46 VAL B N 1
ATOM 1741 C CA . VAL B 1 45 ? -8.905 -8.173 39.398 1.00 10.37 46 VAL B CA 1
ATOM 1742 C C . VAL B 1 45 ? -8.446 -6.781 39.828 1.00 10.46 46 VAL B C 1
ATOM 1743 O O . VAL B 1 45 ? -8.741 -6.342 40.932 1.00 11.08 46 VAL B O 1
ATOM 1747 N N . LEU B 1 46 ? -7.651 -6.134 38.985 1.00 10.40 47 LEU B N 1
ATOM 1748 C CA . LEU B 1 46 ? -7.185 -4.779 39.271 1.00 10.59 47 LEU B CA 1
ATOM 1749 C C . LEU B 1 46 ? -8.115 -3.809 38.556 1.00 11.29 47 LEU B C 1
ATOM 1750 O O . LEU B 1 46 ? -8.205 -3.831 37.324 1.00 11.53 47 LEU B O 1
ATOM 1755 N N . ILE B 1 47 ? -8.841 -2.990 39.315 1.00 9.93 48 ILE B N 1
ATOM 1756 C CA . ILE B 1 47 ? -9.722 -1.997 38.699 1.00 10.75 48 ILE B CA 1
ATOM 1757 C C . ILE B 1 47 ? -8.935 -0.679 38.728 1.00 10.54 48 ILE B C 1
ATOM 1758 O O . ILE B 1 47 ? -8.797 -0.029 39.779 1.00 10.49 48 ILE B O 1
ATOM 1763 N N . SER B 1 48 ? -8.376 -0.325 37.578 1.00 10.30 49 SER B N 1
ATOM 1764 C CA . SER B 1 48 ? -7.556 0.870 37.425 1.00 10.84 49 SER B CA 1
ATOM 1765 C C . SER B 1 48 ? -8.412 2.108 37.139 1.00 10.55 49 SER B C 1
ATOM 1766 O O . SER B 1 48 ? -9.168 2.144 36.161 1.00 8.81 49 SER B O 1
ATOM 1769 N N . VAL B 1 49 ? -8.321 3.111 38.010 1.00 9.99 50 VAL B N 1
ATOM 1770 C CA . VAL B 1 49 ? -9.105 4.335 37.829 1.00 9.75 50 VAL B CA 1
ATOM 1771 C C . VAL B 1 49 ? -8.351 5.302 36.939 1.00 9.51 50 VAL B C 1
ATOM 1772 O O . VAL B 1 49 ? -7.305 5.829 37.317 1.00 10.29 50 VAL B O 1
ATOM 1776 N N . LEU B 1 50 ? -8.851 5.506 35.727 1.00 9.95 51 LEU B N 1
ATOM 1777 C CA . LEU B 1 50 ? -8.189 6.418 34.796 1.00 10.83 51 LEU B CA 1
ATOM 1778 C C . LEU B 1 50 ? -8.400 7.873 35.245 1.00 10.55 51 LEU B C 1
ATOM 1779 O O . LEU B 1 50 ? -9.348 8.149 35.986 1.00 11.96 51 LEU B O 1
ATOM 1784 N N . LYS B 1 51 ? -7.539 8.808 34.825 1.00 10.96 52 LYS B N 1
ATOM 1785 C CA . LYS B 1 51 ? -6.399 8.551 33.950 1.00 11.55 52 LYS B CA 1
ATOM 1786 C C . LYS B 1 51 ? -5.116 8.232 34.714 1.00 12.61 52 LYS B C 1
ATOM 1787 O O . LYS B 1 51 ? -4.304 7.417 34.283 1.00 14.05 52 LYS B O 1
ATOM 1793 N N . GLY B 1 52 ? -4.930 8.939 35.820 1.00 13.66 53 GLY B N 1
ATOM 1794 C CA . GLY B 1 52 ? -3.724 8.836 36.621 1.00 13.85 53 GLY B CA 1
ATOM 1795 C C . GLY B 1 52 ? -3.107 7.503 36.976 1.00 14.00 53 GLY B C 1
ATOM 1796 O O . GLY B 1 52 ? -1.890 7.415 37.069 1.00 16.96 53 GLY B O 1
ATOM 1797 N N . SER B 1 53 ? -3.908 6.464 37.160 1.00 12.63 54 SER B N 1
ATOM 1798 C CA . SER B 1 53 ? -3.325 5.185 37.553 1.00 13.62 54 SER B CA 1
ATOM 1799 C C . SER B 1 53 ? -2.766 4.348 36.397 1.00 13.23 54 SER B C 1
ATOM 1800 O O . SER B 1 53 ? -2.183 3.288 36.641 1.00 10.89 54 SER B O 1
ATOM 1803 N N . PHE B 1 54 ? -2.877 4.848 35.162 1.00 12.56 55 PHE B N 1
ATOM 1804 C CA . PHE B 1 54 ? -2.414 4.082 33.995 1.00 13.60 55 PHE B CA 1
ATOM 1805 C C . PHE B 1 54 ? -0.966 3.603 34.061 1.00 11.68 55 PHE B C 1
ATOM 1806 O O . PHE B 1 54 ? -0.688 2.434 33.780 1.00 11.57 55 PHE B O 1
ATOM 1814 N N . MET B 1 55 ? -0.066 4.485 34.491 1.00 11.33 56 MET B N 1
ATOM 1815 C CA . MET B 1 55 ? 1.359 4.161 34.589 1.00 10.73 56 MET B CA 1
ATOM 1816 C C . MET B 1 55 ? 1.640 3.174 35.735 1.00 10.50 56 MET B C 1
ATOM 1817 O O . MET B 1 55 ? 2.298 2.142 35.548 1.00 9.89 56 MET B O 1
ATOM 1822 N N . PHE B 1 56 ? 1.140 3.498 36.918 1.00 8.37 57 PHE B N 1
ATOM 1823 C CA . PHE B 1 56 ? 1.279 2.647 38.086 1.00 7.30 57 PHE B CA 1
ATOM 1824 C C . PHE B 1 56 ? 0.730 1.240 37.774 1.00 7.33 57 PHE B C 1
ATOM 1825 O O . PHE B 1 56 ? 1.373 0.235 38.073 1.00 7.60 57 PHE B O 1
ATOM 1833 N N . THR B 1 57 ? -0.429 1.165 37.128 1.00 7.63 58 THR B N 1
ATOM 1834 C CA . THR B 1 57 ? -1.008 -0.134 36.789 1.00 8.17 58 THR B CA 1
ATOM 1835 C C . THR B 1 57 ? -0.099 -0.956 35.868 1.00 7.66 58 THR B C 1
ATOM 1836 O O . THR B 1 57 ? 0.072 -2.164 36.055 1.00 9.05 58 THR B O 1
ATOM 1840 N N . ALA B 1 58 ? 0.502 -0.303 34.870 1.00 7.04 59 ALA B N 1
ATOM 1841 C CA . ALA B 1 58 ? 1.375 -1.008 33.944 1.00 7.61 59 ALA B CA 1
ATOM 1842 C C . ALA B 1 58 ? 2.569 -1.599 34.671 1.00 8.01 59 ALA B C 1
ATOM 1843 O O . ALA B 1 58 ? 2.970 -2.725 34.417 1.00 8.88 59 ALA B O 1
ATOM 1845 N N . ASP B 1 59 ? 3.153 -0.840 35.596 1.00 7.14 60 ASP B N 1
ATOM 1846 C CA . ASP B 1 59 ? 4.325 -1.329 36.312 1.00 8.47 60 ASP B CA 1
ATOM 1847 C C . ASP B 1 59 ? 3.948 -2.325 37.413 1.00 8.14 60 ASP B C 1
ATOM 1848 O O . ASP B 1 59 ? 4.661 -3.304 37.643 1.00 9.28 60 ASP B O 1
ATOM 1853 N N . LEU B 1 60 ? 2.807 -2.093 38.060 1.00 7.82 61 LEU B N 1
ATOM 1854 C CA . LEU B 1 60 ? 2.333 -2.973 39.129 1.00 8.07 61 LEU B CA 1
ATOM 1855 C C . LEU B 1 60 ? 1.963 -4.353 38.605 1.00 8.61 61 LEU B C 1
ATOM 1856 O O . LEU B 1 60 ? 2.353 -5.358 39.187 1.00 9.49 61 LEU B O 1
ATOM 1861 N N . CYS B 1 61 ? 1.207 -4.425 37.512 1.00 9.11 62 CYS B N 1
ATOM 1862 C CA . CYS B 1 61 ? 0.813 -5.729 37.005 1.00 9.78 62 CYS B CA 1
ATOM 1863 C C . CYS B 1 61 ? 2.047 -6.563 36.616 1.00 9.02 62 CYS B C 1
ATOM 1864 O O . CYS B 1 61 ? 2.052 -7.785 36.805 1.00 9.29 62 CYS B O 1
ATOM 1867 N N . ARG B 1 62 ? 3.091 -5.912 36.105 1.00 8.17 63 ARG B N 1
ATOM 1868 C CA . ARG B 1 62 ? 4.333 -6.617 35.771 1.00 9.41 63 ARG B CA 1
ATOM 1869 C C . ARG B 1 62 ? 5.050 -7.126 37.041 1.00 9.34 63 ARG B C 1
ATOM 1870 O O . ARG B 1 62 ? 5.583 -8.246 37.064 1.00 9.23 63 ARG B O 1
ATOM 1878 N N . ALA B 1 63 ? 5.042 -6.320 38.101 1.00 8.59 64 ALA B N 1
ATOM 1879 C CA . ALA B 1 63 ? 5.660 -6.716 39.362 1.00 8.58 64 ALA B CA 1
ATOM 1880 C C . ALA B 1 63 ? 4.879 -7.893 39.964 1.00 8.68 64 ALA B C 1
ATOM 1881 O O . ALA B 1 63 ? 5.468 -8.809 40.532 1.00 10.88 64 ALA B O 1
ATOM 1883 N N . LEU B 1 64 ? 3.561 -7.902 39.789 1.00 9.12 65 LEU B N 1
ATOM 1884 C CA . LEU B 1 64 ? 2.711 -8.990 40.307 1.00 9.90 65 LEU B CA 1
ATOM 1885 C C . LEU B 1 64 ? 2.974 -10.272 39.525 1.00 10.23 65 LEU B C 1
ATOM 1886 O O . LEU B 1 64 ? 2.946 -11.374 40.076 1.00 11.33 65 LEU B O 1
ATOM 1891 N N . CYS B 1 65 ? 3.200 -10.121 38.220 1.00 11.62 66 CYS B N 1
ATOM 1892 C CA . CYS B 1 65 ? 3.527 -11.242 37.347 1.00 12.19 66 CYS B CA 1
ATOM 1893 C C . CYS B 1 65 ? 4.856 -11.871 37.843 1.00 12.31 66 CYS B C 1
ATOM 1894 O O . CYS B 1 65 ? 4.992 -13.096 37.876 1.00 13.24 66 CYS B O 1
ATOM 1897 N N . ASP B 1 66 ? 5.817 -11.039 38.253 1.00 11.48 67 ASP B N 1
ATOM 1898 C CA . ASP B 1 66 ? 7.102 -11.521 38.799 1.00 12.81 67 ASP B CA 1
ATOM 1899 C C . ASP B 1 66 ? 6.858 -12.504 39.954 1.00 13.51 67 ASP B C 1
ATOM 1900 O O . ASP B 1 66 ? 7.650 -13.421 40.177 1.00 14.06 67 ASP B O 1
ATOM 1905 N N . PHE B 1 67 ? 5.786 -12.270 40.711 1.00 13.64 68 PHE B N 1
ATOM 1906 C CA . PHE B 1 67 ? 5.422 -13.117 41.847 1.00 14.62 68 PHE B CA 1
ATOM 1907 C C . PHE B 1 67 ? 4.366 -14.161 41.506 1.00 13.69 68 PHE B C 1
ATOM 1908 O O . PHE B 1 67 ? 3.793 -14.801 42.385 1.00 15.76 68 PHE B O 1
ATOM 1916 N N . ASN B 1 68 ? 4.146 -14.354 40.219 1.00 13.43 69 ASN B N 1
ATOM 1917 C CA . ASN B 1 68 ? 3.194 -15.326 39.717 1.00 14.90 69 ASN B CA 1
ATOM 1918 C C . ASN B 1 68 ? 1.780 -15.119 40.194 1.00 15.31 69 ASN B C 1
ATOM 1919 O O . ASN B 1 68 ? 1.060 -16.082 40.446 1.00 17.52 69 ASN B O 1
ATOM 1924 N N . VAL B 1 69 ? 1.378 -13.865 40.352 1.00 14.40 70 VAL B N 1
ATOM 1925 C CA . VAL B 1 69 ? 0.016 -13.569 40.776 1.00 14.62 70 VAL B CA 1
ATOM 1926 C C . VAL B 1 69 ? -0.766 -13.309 39.491 1.00 13.65 70 VAL B C 1
ATOM 1927 O O . VAL B 1 69 ? -0.463 -12.364 38.769 1.00 15.00 70 VAL B O 1
ATOM 1931 N N . PRO B 1 70 ? -1.759 -14.157 39.171 1.00 13.67 71 PRO B N 1
ATOM 1932 C CA . PRO B 1 70 ? -2.554 -13.963 37.953 1.00 12.50 71 PRO B CA 1
ATOM 1933 C C . PRO B 1 70 ? -3.452 -12.742 38.131 1.00 12.47 71 PRO B C 1
ATOM 1934 O O . PRO B 1 70 ? -4.120 -12.619 39.150 1.00 13.46 71 PRO B O 1
ATOM 1938 N N . VAL B 1 71 ? -3.486 -11.854 37.144 1.00 13.31 72 VAL B N 1
ATOM 1939 C CA . VAL B 1 71 ? -4.307 -10.645 37.242 1.00 13.10 72 VAL B CA 1
ATOM 1940 C C . VAL B 1 71 ? -5.156 -10.349 36.005 1.00 12.71 72 VAL B C 1
ATOM 1941 O O . VAL B 1 71 ? -4.823 -10.752 34.878 1.00 13.40 72 VAL B O 1
ATOM 1945 N N . ARG B 1 72 ? -6.264 -9.657 36.232 1.00 12.22 73 ARG B N 1
ATOM 1946 C CA . ARG B 1 72 ? -7.145 -9.222 35.158 1.00 13.21 73 ARG B CA 1
ATOM 1947 C C . ARG B 1 72 ? -7.171 -7.714 35.303 1.00 13.03 73 ARG B C 1
ATOM 1948 O O . ARG B 1 72 ? -7.310 -7.199 36.413 1.00 12.17 73 ARG B O 1
ATOM 1956 N N . MET B 1 73 ? -6.998 -7.007 34.196 1.00 12.71 74 MET B N 1
ATOM 1957 C CA . MET B 1 73 ? -7.004 -5.551 34.231 1.00 13.76 74 MET B CA 1
ATOM 1958 C C . MET B 1 73 ? -8.320 -4.996 33.744 1.00 13.50 74 MET B C 1
ATOM 1959 O O . MET B 1 73 ? -8.808 -5.387 32.685 1.00 15.04 74 MET B O 1
ATOM 1964 N N . GLU B 1 74 ? -8.904 -4.114 34.542 1.00 12.53 75 GLU B N 1
ATOM 1965 C CA . GLU B 1 74 ? -10.139 -3.431 34.188 1.00 13.96 75 GLU B CA 1
ATOM 1966 C C . GLU B 1 74 ? -9.758 -1.949 34.277 1.00 13.66 75 GLU B C 1
ATOM 1967 O O . GLU B 1 74 ? -8.913 -1.568 35.111 1.00 15.53 75 GLU B O 1
ATOM 1973 N N . PHE B 1 75 ? -10.310 -1.126 33.393 1.00 10.87 76 PHE B N 1
ATOM 1974 C CA . PHE B 1 75 ? -10.023 0.303 33.401 1.00 10.13 76 PHE B CA 1
ATOM 1975 C C . PHE B 1 75 ? -11.344 1.012 33.475 1.00 11.37 76 PHE B C 1
ATOM 1976 O O . PHE B 1 75 ? -12.236 0.736 32.674 1.00 12.70 76 PHE B O 1
ATOM 1984 N N . ILE B 1 76 ? -11.504 1.881 34.468 1.00 9.99 77 ILE B N 1
ATOM 1985 C CA . ILE B 1 76 ? -12.758 2.603 34.606 1.00 10.26 77 ILE B CA 1
ATOM 1986 C C . ILE B 1 76 ? -12.524 4.102 34.446 1.00 11.15 77 ILE B C 1
ATOM 1987 O O . ILE B 1 76 ? -11.405 4.591 34.639 1.00 11.70 77 ILE B O 1
ATOM 1992 N N . CYS B 1 77 ? -13.561 4.804 34.002 1.00 12.37 78 CYS B N 1
ATOM 1993 C CA . CYS B 1 77 ? -13.474 6.239 33.775 1.00 14.74 78 CYS B CA 1
ATOM 1994 C C . CYS B 1 77 ? -14.658 6.902 34.460 1.00 14.14 78 CYS B C 1
ATOM 1995 O O . CYS B 1 77 ? -15.800 6.488 34.264 1.00 13.58 78 CYS B O 1
ATOM 1998 N N . VAL B 1 78 ? -14.366 7.889 35.305 1.00 14.39 79 VAL B N 1
ATOM 1999 C CA . VAL B 1 78 ? -15.391 8.625 36.045 1.00 15.65 79 VAL B CA 1
ATOM 2000 C C . VAL B 1 78 ? -15.242 10.131 35.774 1.00 16.05 79 VAL B C 1
ATOM 2001 O O . VAL B 1 78 ? -14.201 10.586 35.300 1.00 15.53 79 VAL B O 1
ATOM 2005 N N . SER B 1 79 ? -16.299 10.885 36.046 1.00 17.15 80 SER B N 1
ATOM 2006 C CA . SER B 1 79 ? -16.269 12.327 35.875 1.00 19.72 80 SER B CA 1
ATOM 2007 C C . SER B 1 79 ? -17.000 12.989 37.035 1.00 20.73 80 SER B C 1
ATOM 2008 O O . SER B 1 79 ? -17.990 12.463 37.558 1.00 17.64 80 SER B O 1
ATOM 2011 N N . SER B 1 80 ? -16.484 14.126 37.455 1.00 24.31 81 SER B N 1
ATOM 2012 C CA . SER B 1 80 ? -17.106 14.829 38.587 1.00 28.09 81 SER B CA 1
ATOM 2013 C C . SER B 1 80 ? -18.287 15.669 38.095 1.00 28.06 81 SER B C 1
ATOM 2014 O O . SER B 1 80 ? -18.428 15.947 36.913 1.00 27.27 81 SER B O 1
ATOM 2017 N N . TYR B 1 81 ? -19.037 15.888 39.195 1.00 29.33 82 TYR B N 1
ATOM 2018 C CA . TYR B 1 81 ? -20.164 16.779 38.967 1.00 30.73 82 TYR B CA 1
ATOM 2019 C C . TYR B 1 81 ? -19.709 18.246 39.003 1.00 32.91 82 TYR B C 1
ATOM 2020 O O . TYR B 1 81 ? -18.690 18.591 39.604 1.00 34.77 82 TYR B O 1
ATOM 2029 N N . GLY B 1 82 ? -20.457 19.121 38.332 1.00 20.00 83 GLY B N 1
ATOM 2030 C CA . GLY B 1 82 ? -20.138 20.563 38.384 1.00 20.00 83 GLY B CA 1
ATOM 2031 C C . GLY B 1 82 ? -19.744 20.872 39.847 1.00 20.00 83 GLY B C 1
ATOM 2032 O O . GLY B 1 82 ? -19.784 19.994 40.704 1.00 20.00 83 GLY B O 1
ATOM 2033 N N . GLU B 1 83 ? -19.405 22.126 40.137 1.00 20.00 84 GLU B N 1
ATOM 2034 C CA . GLU B 1 83 ? -18.931 22.605 41.502 1.00 20.00 84 GLU B CA 1
ATOM 2035 C C . GLU B 1 83 ? -19.992 22.613 42.664 1.00 20.00 84 GLU B C 1
ATOM 2036 O O . GLU B 1 83 ? -21.032 23.258 42.635 1.00 20.00 84 GLU B O 1
ATOM 2042 N N . GLY B 1 84 ? -19.747 21.913 43.762 1.00 35.43 85 GLY B N 1
ATOM 2043 C CA . GLY B 1 84 ? -20.675 21.986 44.921 1.00 34.77 85 GLY B CA 1
ATOM 2044 C C . GLY B 1 84 ? -22.018 21.215 44.687 1.00 33.09 85 GLY B C 1
ATOM 2045 O O . GLY B 1 84 ? -23.052 21.514 45.292 1.00 35.12 85 GLY B O 1
ATOM 2046 N N . LEU B 1 85 ? -22.030 20.184 43.825 1.00 30.18 86 LEU B N 1
ATOM 2047 C CA . LEU B 1 85 ? -23.275 19.352 43.599 1.00 26.15 86 LEU B CA 1
ATOM 2048 C C . LEU B 1 85 ? -23.270 18.150 44.537 1.00 25.23 86 LEU B C 1
ATOM 2049 O O . LEU B 1 85 ? -24.311 17.572 44.804 1.00 23.80 86 LEU B O 1
ATOM 2054 N N . THR B 1 86 ? -22.102 17.759 45.026 1.00 25.19 87 THR B N 1
ATOM 2055 C CA . THR B 1 86 ? -22.020 16.616 45.922 1.00 26.44 87 THR B CA 1
ATOM 2056 C C . THR B 1 86 ? -21.097 16.907 47.083 1.00 27.38 87 THR B C 1
ATOM 2057 O O . THR B 1 86 ? -20.154 17.679 46.956 1.00 28.03 87 THR B O 1
ATOM 2061 N N . SER B 1 87 ? -21.417 16.301 48.219 1.00 30.50 88 SER B N 1
ATOM 2062 C CA . SER B 1 87 ? -20.634 16.429 49.443 1.00 33.54 88 SER B CA 1
ATOM 2063 C C . SER B 1 87 ? -20.420 15.022 49.995 1.00 32.30 88 SER B C 1
ATOM 2064 O O . SER B 1 87 ? -20.303 14.821 51.202 1.00 32.33 88 SER B O 1
ATOM 2067 N N . SER B 1 88 ? -20.427 14.046 49.089 1.00 30.13 89 SER B N 1
ATOM 2068 C CA . SER B 1 88 ? -20.220 12.654 49.448 1.00 26.14 89 SER B CA 1
ATOM 2069 C C . SER B 1 88 ? -19.298 12.001 48.422 1.00 22.54 89 SER B C 1
ATOM 2070 O O . SER B 1 88 ? -19.198 10.775 48.346 1.00 22.99 89 SER B O 1
ATOM 2073 N N . GLY B 1 89 ? -18.660 12.827 47.599 1.00 20.00 90 GLY B N 1
ATOM 2074 C CA . GLY B 1 89 ? -17.738 12.310 46.601 1.00 17.86 90 GLY B CA 1
ATOM 2075 C C . GLY B 1 89 ? -18.338 11.565 45.423 1.00 15.76 90 GLY B C 1
ATOM 2076 O O . GLY B 1 89 ? -17.637 10.859 44.698 1.00 15.37 90 GLY B O 1
ATOM 2077 N N . GLN B 1 90 ? -19.646 11.689 45.245 1.00 14.67 91 GLN B N 1
ATOM 2078 C CA . GLN B 1 90 ? -20.309 11.041 44.124 1.00 13.50 91 GLN B CA 1
ATOM 2079 C C . GLN B 1 90 ? -19.696 11.490 42.774 1.00 14.31 91 GLN B C 1
ATOM 2080 O O . GLN B 1 90 ? -19.345 12.663 42.585 1.00 14.10 91 GLN B O 1
ATOM 2086 N N . VAL B 1 91 ? -19.558 10.550 41.845 1.00 13.24 92 VAL B N 1
ATOM 2087 C CA . VAL B 1 91 ? -19.026 10.843 40.517 1.00 14.49 92 VAL B CA 1
ATOM 2088 C C . VAL B 1 91 ? -19.875 10.066 39.515 1.00 15.69 92 VAL B C 1
ATOM 2089 O O . VAL B 1 91 ? -20.614 9.156 39.907 1.00 14.25 92 VAL B O 1
ATOM 2093 N N . ARG B 1 92 ? -19.784 10.463 38.245 1.00 16.47 93 ARG B N 1
ATOM 2094 C CA . ARG B 1 92 ? -20.486 9.813 37.135 1.00 18.37 93 ARG B CA 1
ATOM 2095 C C . ARG B 1 92 ? -19.617 8.688 36.564 1.00 15.69 93 ARG B C 1
ATOM 2096 O O . ARG B 1 92 ? -18.416 8.871 36.372 1.00 14.56 93 ARG B O 1
ATOM 2104 N N . MET B 1 93 ? -20.212 7.533 36.297 1.00 14.28 94 MET B N 1
ATOM 2105 C CA . MET B 1 93 ? -19.455 6.422 35.719 1.00 15.60 94 MET B CA 1
ATOM 2106 C C . MET B 1 93 ? -19.493 6.522 34.191 1.00 16.25 94 MET B C 1
ATOM 2107 O O . MET B 1 93 ? -20.560 6.346 33.593 1.00 18.44 94 MET B O 1
ATOM 2112 N N . LEU B 1 94 ? -18.374 6.872 33.562 1.00 14.99 95 LEU B N 1
ATOM 2113 C CA . LEU B 1 94 ? -18.349 6.953 32.096 1.00 16.61 95 LEU B CA 1
ATOM 2114 C C . LEU B 1 94 ? -17.988 5.588 31.484 1.00 17.79 95 LEU B C 1
ATOM 2115 O O . LEU B 1 94 ? -18.354 5.288 30.342 1.00 19.37 95 LEU B O 1
ATOM 2120 N N . LEU B 1 95 ? -17.218 4.784 32.215 1.00 16.67 96 LEU B N 1
ATOM 2121 C CA . LEU B 1 95 ? -16.843 3.455 31.746 1.00 14.69 96 LEU B CA 1
ATOM 2122 C C . LEU B 1 95 ? -16.626 2.586 32.974 1.00 13.45 96 LEU B C 1
ATOM 2123 O O . LEU B 1 95 ? -15.834 2.928 33.852 1.00 14.03 96 LEU B O 1
ATOM 2128 N N . ASP B 1 96 ? -17.406 1.516 33.077 1.00 12.73 97 ASP B N 1
ATOM 2129 C CA . ASP B 1 96 ? -17.302 0.593 34.204 1.00 14.35 97 ASP B CA 1
ATOM 2130 C C . ASP B 1 96 ? -16.575 -0.689 33.762 1.00 15.93 97 ASP B C 1
ATOM 2131 O O . ASP B 1 96 ? -16.157 -0.820 32.602 1.00 15.55 97 ASP B O 1
ATOM 2136 N N . THR B 1 97 ? -16.442 -1.641 34.681 1.00 15.47 98 THR B N 1
ATOM 2137 C CA . THR B 1 97 ? -15.753 -2.882 34.386 1.00 17.04 98 THR B CA 1
ATOM 2138 C C . THR B 1 97 ? -16.490 -3.615 33.271 1.00 16.58 98 THR B C 1
ATOM 2139 O O . THR B 1 97 ? -17.718 -3.586 33.209 1.00 16.74 98 THR B O 1
ATOM 2143 N N . ARG B 1 98 ? -15.742 -4.255 32.388 1.00 17.63 99 ARG B N 1
ATOM 2144 C CA . ARG B 1 98 ? -16.351 -4.981 31.297 1.00 20.72 99 ARG B CA 1
ATOM 2145 C C . ARG B 1 98 ? -16.867 -6.355 31.711 1.00 21.98 99 ARG B C 1
ATOM 2146 O O . ARG B 1 98 ? -17.710 -6.931 31.036 1.00 21.53 99 ARG B O 1
ATOM 2154 N N . HIS B 1 99 ? -16.344 -6.900 32.806 1.00 22.17 100 HIS B N 1
ATOM 2155 C CA . HIS B 1 99 ? -16.776 -8.219 33.279 1.00 22.97 100 HIS B CA 1
ATOM 2156 C C . HIS B 1 99 ? -17.121 -8.111 34.765 1.00 20.93 100 HIS B C 1
ATOM 2157 O O . HIS B 1 99 ? -16.680 -7.182 35.445 1.00 17.49 100 HIS B O 1
ATOM 2164 N N . SER B 1 100 ? -17.956 -9.029 35.239 1.00 19.06 101 SER B N 1
ATOM 2165 C CA . SER B 1 100 ? -18.415 -9.052 36.624 1.00 18.71 101 SER B CA 1
ATOM 2166 C C . SER B 1 100 ? -17.305 -9.329 37.644 1.00 16.63 101 SER B C 1
ATOM 2167 O O . SER B 1 100 ? -16.390 -10.112 37.380 1.00 16.99 101 SER B O 1
ATOM 2170 N N . ILE B 1 101 ? -17.406 -8.703 38.816 1.00 14.97 102 ILE B N 1
ATOM 2171 C CA . ILE B 1 101 ? -16.418 -8.922 39.872 1.00 15.43 102 ILE B CA 1
ATOM 2172 C C . ILE B 1 101 ? -16.952 -9.824 40.980 1.00 15.31 102 ILE B C 1
ATOM 2173 O O . ILE B 1 101 ? -16.229 -10.132 41.928 1.00 16.67 102 ILE B O 1
ATOM 2178 N N . GLU B 1 102 ? -18.210 -10.245 40.877 1.00 17.29 103 GLU B N 1
ATOM 2179 C CA . GLU B 1 102 ? -18.798 -11.099 41.907 1.00 19.84 103 GLU B CA 1
ATOM 2180 C C . GLU B 1 102 ? -17.987 -12.387 42.083 1.00 19.47 103 GLU B C 1
ATOM 2181 O O . GLU B 1 102 ? -17.593 -13.025 41.101 1.00 20.59 103 GLU B O 1
ATOM 2187 N N . GLY B 1 103 ? -17.689 -12.720 43.336 1.00 18.93 104 GLY B N 1
ATOM 2188 C CA . GLY B 1 103 ? -16.924 -13.917 43.647 1.00 17.71 104 GLY B CA 1
ATOM 2189 C C . GLY B 1 103 ? -15.424 -13.781 43.448 1.00 18.16 104 GLY B C 1
ATOM 2190 O O . GLY B 1 103 ? -14.668 -14.702 43.758 1.00 18.37 104 GLY B O 1
ATOM 2191 N N . HIS B 1 104 ? -14.983 -12.629 42.950 1.00 16.67 105 HIS B N 1
ATOM 2192 C CA . HIS B 1 104 ? -13.565 -12.403 42.706 1.00 17.44 105 HIS B CA 1
ATOM 2193 C C . HIS B 1 104 ? -12.904 -11.503 43.726 1.00 15.84 105 HIS B C 1
ATOM 2194 O O . HIS B 1 104 ? -13.574 -10.744 44.435 1.00 14.23 105 HIS B O 1
ATOM 2201 N N . HIS B 1 105 ? -11.578 -11.597 43.782 1.00 14.74 106 HIS B N 1
ATOM 2202 C CA . HIS B 1 105 ? -10.764 -10.777 44.670 1.00 14.88 106 HIS B CA 1
ATOM 2203 C C . HIS B 1 105 ? -10.434 -9.590 43.823 1.00 13.70 106 HIS B C 1
ATOM 2204 O O . HIS B 1 105 ? -9.915 -9.739 42.720 1.00 14.32 106 HIS B O 1
ATOM 2211 N N . VAL B 1 106 ? -10.817 -8.423 44.327 1.00 12.66 107 VAL B N 1
ATOM 2212 C CA . VAL B 1 106 ? -10.664 -7.171 43.615 1.00 11.46 107 VAL B CA 1
ATOM 2213 C C . VAL B 1 106 ? -9.765 -6.198 44.332 1.00 11.98 107 VAL B C 1
ATOM 2214 O O . VAL B 1 106 ? -9.792 -6.068 45.565 1.00 10.91 107 VAL B O 1
ATOM 2218 N N . LEU B 1 107 ? -9.010 -5.461 43.536 1.00 11.56 108 LEU B N 1
ATOM 2219 C CA . LEU B 1 107 ? -8.114 -4.470 44.066 1.00 12.81 108 LEU B CA 1
ATOM 2220 C C . LEU B 1 107 ? -8.296 -3.209 43.218 1.00 11.00 108 LEU B C 1
ATOM 2221 O O . LEU B 1 107 ? -8.094 -3.240 42.003 1.00 11.06 108 LEU B O 1
ATOM 2226 N N . ILE B 1 108 ? -8.768 -2.134 43.841 1.00 9.90 109 ILE B N 1
ATOM 2227 C CA . ILE B 1 108 ? -8.906 -0.870 43.130 1.00 10.00 109 ILE B CA 1
ATOM 2228 C C . ILE B 1 108 ? -7.520 -0.212 43.149 1.00 10.25 109 ILE B C 1
ATOM 2229 O O . ILE B 1 108 ? -6.866 -0.131 44.207 1.00 10.79 109 ILE B O 1
ATOM 2234 N N . VAL B 1 109 ? -7.097 0.281 41.985 1.00 9.27 110 VAL B N 1
ATOM 2235 C CA . VAL B 1 109 ? -5.783 0.905 41.804 1.00 9.59 110 VAL B CA 1
ATOM 2236 C C . VAL B 1 109 ? -5.929 2.392 41.488 1.00 10.30 110 VAL B C 1
ATOM 2237 O O . VAL B 1 109 ? -6.549 2.769 40.481 1.00 9.85 110 VAL B O 1
ATOM 2241 N N . GLU B 1 110 ? -5.364 3.227 42.360 1.00 11.37 111 GLU B N 1
ATOM 2242 C CA . GLU B 1 110 ? -5.421 4.678 42.198 1.00 13.97 111 GLU B CA 1
ATOM 2243 C C . GLU B 1 110 ? -3.999 5.313 42.325 1.00 12.97 111 GLU B C 1
ATOM 2244 O O . GLU B 1 110 ? -3.107 4.770 42.986 1.00 12.11 111 GLU B O 1
ATOM 2250 N N . ASP B 1 111 ? -3.767 6.490 41.680 1.00 12.74 112 ASP B N 1
ATOM 2251 C CA . ASP B 1 111 ? -2.421 7.147 41.737 1.00 14.61 112 ASP B CA 1
ATOM 2252 C C . ASP B 1 111 ? -2.258 7.944 43.029 1.00 11.60 112 ASP B C 1
ATOM 2253 O O . ASP B 1 111 ? -1.161 8.062 43.592 1.00 11.69 112 ASP B O 1
ATOM 2258 N N . ILE B 1 112 ? -3.337 8.481 43.518 1.00 10.40 113 ILE B N 1
ATOM 2259 C CA . ILE B 1 112 ? -3.247 9.203 44.764 1.00 12.26 113 ILE B CA 1
ATOM 2260 C C . ILE B 1 112 ? -4.576 9.232 45.505 1.00 12.78 113 ILE B C 1
ATOM 2261 O O . ILE B 1 112 ? -5.637 9.197 44.882 1.00 12.50 113 ILE B O 1
ATOM 2266 N N . VAL B 1 113 ? -4.491 9.148 46.834 1.00 11.61 114 VAL B N 1
ATOM 2267 C CA . VAL B 1 113 ? -5.643 9.273 47.715 1.00 10.63 114 VAL B CA 1
ATOM 2268 C C . VAL B 1 113 ? -5.299 10.419 48.666 1.00 12.40 114 VAL B C 1
ATOM 2269 O O . VAL B 1 113 ? -4.304 10.358 49.407 1.00 10.82 114 VAL B O 1
ATOM 2273 N N . ASP B 1 114 ? -6.095 11.469 48.591 1.00 12.58 115 ASP B N 1
ATOM 2274 C CA . ASP B 1 114 ? -5.914 12.634 49.461 1.00 14.30 115 ASP B CA 1
ATOM 2275 C C . ASP B 1 114 ? -7.213 12.915 50.197 1.00 12.75 115 ASP B C 1
ATOM 2276 O O . ASP B 1 114 ? -7.378 12.611 51.375 1.00 12.08 115 ASP B O 1
ATOM 2281 N N . THR B 1 115 ? -8.185 13.487 49.554 1.00 10.65 116 THR B N 1
ATOM 2282 C CA . THR B 1 115 ? -9.418 13.718 50.284 1.00 10.55 116 THR B CA 1
ATOM 2283 C C . THR B 1 115 ? -10.144 12.409 50.506 1.00 10.13 116 THR B C 1
ATOM 2284 O O . THR B 1 115 ? -10.951 12.300 51.429 1.00 10.32 116 THR B O 1
ATOM 2288 N N . ALA B 1 116 ? -9.879 11.451 49.610 1.00 9.15 117 ALA B N 1
ATOM 2289 C CA . ALA B 1 116 ? -10.502 10.120 49.600 1.00 9.44 117 ALA B CA 1
ATOM 2290 C C . ALA B 1 116 ? -11.990 10.140 49.229 1.00 9.13 117 ALA B C 1
ATOM 2291 O O . ALA B 1 116 ? -12.658 9.116 49.294 1.00 10.21 117 ALA B O 1
ATOM 2293 N N . LEU B 1 117 ? -12.519 11.291 48.830 1.00 10.13 118 LEU B N 1
ATOM 2294 C CA . LEU B 1 117 ? -13.934 11.353 48.460 1.00 10.95 118 LEU B CA 1
ATOM 2295 C C . LEU B 1 117 ? -14.342 10.403 47.297 1.00 10.69 118 LEU B C 1
ATOM 2296 O O . LEU B 1 117 ? -15.312 9.661 47.400 1.00 10.62 118 LEU B O 1
ATOM 2301 N N . THR B 1 118 ? -13.571 10.394 46.214 1.00 11.28 119 THR B N 1
ATOM 2302 C CA . THR B 1 118 ? -13.869 9.524 45.081 1.00 10.93 119 THR B CA 1
ATOM 2303 C C . THR B 1 118 ? -13.573 8.070 45.402 1.00 10.22 119 THR B C 1
ATOM 2304 O O . THR B 1 118 ? -14.379 7.195 45.127 1.00 11.70 119 THR B O 1
ATOM 2308 N N . LEU B 1 119 ? -12.407 7.796 45.978 1.00 9.42 120 LEU B N 1
ATOM 2309 C CA . LEU B 1 119 ? -12.050 6.421 46.320 1.00 9.37 120 LEU B CA 1
ATOM 2310 C C . LEU B 1 119 ? -13.048 5.803 47.319 1.00 9.51 120 LEU B C 1
ATOM 2311 O O . LEU B 1 119 ? -13.402 4.637 47.208 1.00 9.35 120 LEU B O 1
ATOM 2316 N N . ASN B 1 120 ? -13.502 6.585 48.297 1.00 8.54 121 ASN B N 1
ATOM 2317 C CA . ASN B 1 120 ? -14.483 6.082 49.254 1.00 9.04 121 ASN B CA 1
ATOM 2318 C C . ASN B 1 120 ? -15.795 5.748 48.515 1.00 8.95 121 ASN B C 1
ATOM 2319 O O . ASN B 1 120 ? -16.423 4.710 48.738 1.00 9.09 121 ASN B O 1
ATOM 2324 N N . TYR B 1 121 ? -16.200 6.623 47.600 1.00 9.50 122 TYR B N 1
ATOM 2325 C CA . TYR B 1 121 ? -17.415 6.391 46.821 1.00 9.54 122 TYR B CA 1
ATOM 2326 C C . TYR B 1 121 ? -17.280 5.124 45.955 1.00 7.95 122 TYR B C 1
ATOM 2327 O O . TYR B 1 121 ? -18.183 4.281 45.932 1.00 8.76 122 TYR B O 1
ATOM 2336 N N . LEU B 1 122 ? -16.141 4.988 45.260 1.00 7.82 123 LEU B N 1
ATOM 2337 C CA . LEU B 1 122 ? -15.896 3.819 44.401 1.00 9.65 123 LEU B CA 1
ATOM 2338 C C . LEU B 1 122 ? -15.810 2.538 45.199 1.00 9.02 123 LEU B C 1
ATOM 2339 O O . LEU B 1 122 ? -16.338 1.506 44.799 1.00 9.60 123 LEU B O 1
ATOM 2344 N N . TYR B 1 123 ? -15.140 2.612 46.354 1.00 9.21 124 TYR B N 1
ATOM 2345 C CA . TYR B 1 123 ? -15.000 1.462 47.218 1.00 9.72 124 TYR B CA 1
ATOM 2346 C C . TYR B 1 123 ? -16.381 0.950 47.633 1.00 9.67 124 TYR B C 1
ATOM 2347 O O . TYR B 1 123 ? -16.667 -0.243 47.522 1.00 10.24 124 TYR B O 1
ATOM 2356 N N . HIS B 1 124 ? -17.243 1.843 48.108 1.00 10.17 125 HIS B N 1
ATOM 2357 C CA . HIS B 1 124 ? -18.584 1.421 48.513 1.00 11.51 125 HIS B CA 1
ATOM 2358 C C . HIS B 1 124 ? -19.402 0.896 47.333 1.00 11.20 125 HIS B C 1
ATOM 2359 O O . HIS B 1 124 ? -20.171 -0.056 47.492 1.00 11.48 125 HIS B O 1
ATOM 2366 N N . MET B 1 125 ? -19.209 1.492 46.155 1.00 9.87 126 MET B N 1
ATOM 2367 C CA . MET B 1 125 ? -19.927 1.067 44.944 1.00 9.91 126 MET B CA 1
ATOM 2368 C C . MET B 1 125 ? -19.600 -0.388 44.581 1.00 11.34 126 MET B C 1
ATOM 2369 O O . MET B 1 125 ? -20.506 -1.203 44.393 1.00 12.37 126 MET B O 1
ATOM 2374 N N . TYR B 1 126 ? -18.310 -0.729 44.541 1.00 9.58 127 TYR B N 1
ATOM 2375 C CA . TYR B 1 126 ? -17.887 -2.089 44.206 1.00 9.53 127 TYR B CA 1
ATOM 2376 C C . TYR B 1 126 ? -18.150 -3.101 45.322 1.00 10.64 127 TYR B C 1
ATOM 2377 O O . TYR B 1 126 ? -18.388 -4.280 45.072 1.00 10.28 127 TYR B O 1
ATOM 2386 N N . PHE B 1 127 ? -18.105 -2.631 46.553 1.00 11.20 128 PHE B N 1
ATOM 2387 C CA . PHE B 1 127 ? -18.349 -3.476 47.692 1.00 12.58 128 PHE B CA 1
ATOM 2388 C C . PHE B 1 127 ? -19.730 -4.167 47.603 1.00 12.40 128 PHE B C 1
ATOM 2389 O O . PHE B 1 127 ? -19.873 -5.342 47.957 1.00 12.74 128 PHE B O 1
ATOM 2397 N N . THR B 1 128 ? -20.730 -3.459 47.100 1.00 12.60 129 THR B N 1
ATOM 2398 C CA . THR B 1 128 ? -22.074 -4.024 47.011 1.00 14.06 129 THR B CA 1
ATOM 2399 C C . THR B 1 128 ? -22.247 -5.021 45.878 1.00 14.33 129 THR B C 1
ATOM 2400 O O . THR B 1 128 ? -23.283 -5.671 45.761 1.00 14.56 129 THR B O 1
ATOM 2404 N N . ARG B 1 129 ? -21.212 -5.170 45.064 1.00 13.72 130 ARG B N 1
ATOM 2405 C CA . ARG B 1 129 ? -21.255 -6.090 43.943 1.00 14.22 130 ARG B CA 1
ATOM 2406 C C . ARG B 1 129 ? -20.810 -7.505 44.325 1.00 14.02 130 ARG B C 1
ATOM 2407 O O . ARG B 1 129 ? -20.568 -8.360 43.476 1.00 15.71 130 ARG B O 1
ATOM 2415 N N . ARG B 1 130 ? -20.706 -7.737 45.624 1.00 16.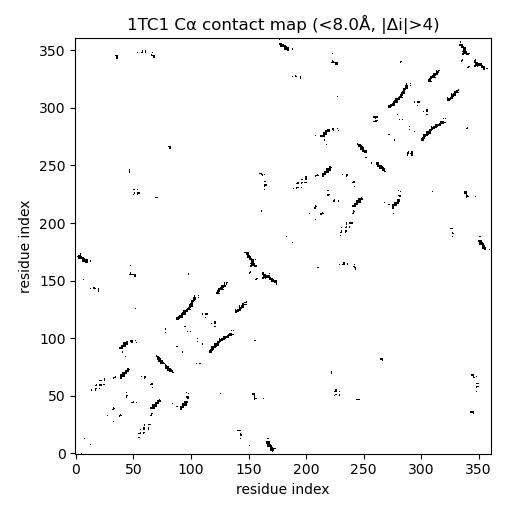76 131 ARG B N 1
ATOM 2416 C CA . ARG B 1 130 ? -20.346 -9.042 46.145 1.00 17.24 131 ARG B CA 1
ATOM 2417 C C . ARG B 1 130 ? -19.022 -9.681 45.702 1.00 15.95 131 ARG B C 1
ATOM 2418 O O . ARG B 1 130 ? -18.983 -10.864 45.367 1.00 16.88 131 ARG B O 1
ATOM 2420 N N . PRO B 1 131 ? -17.930 -8.901 45.640 1.00 14.82 132 PRO B N 1
ATOM 2421 C CA . PRO B 1 131 ? -16.671 -9.540 45.240 1.00 14.93 132 PRO B CA 1
ATOM 2422 C C . PRO B 1 131 ? -16.231 -10.444 46.413 1.00 14.08 132 PRO B C 1
ATOM 2423 O O . PRO B 1 131 ? -16.729 -10.285 47.537 1.00 14.64 132 PRO B O 1
ATOM 2427 N N . ALA B 1 132 ? -15.321 -11.382 46.166 1.00 14.07 133 ALA B N 1
ATOM 2428 C CA . ALA B 1 132 ? -14.809 -12.248 47.229 1.00 14.27 133 ALA B CA 1
ATOM 2429 C C . ALA B 1 132 ? -14.157 -11.386 48.328 1.00 15.41 133 ALA B C 1
ATOM 2430 O O . ALA B 1 132 ? -14.253 -11.696 49.516 1.00 16.48 133 ALA B O 1
ATOM 2432 N N . SER B 1 133 ? -13.465 -10.326 47.915 1.00 13.93 134 SER B N 1
ATOM 2433 C CA . SER B 1 133 ? -12.843 -9.363 48.826 1.00 12.54 134 SER B CA 1
ATOM 2434 C C . SER B 1 133 ? -12.558 -8.121 48.005 1.00 11.52 134 SER B C 1
ATOM 2435 O O . SER B 1 133 ? -12.482 -8.183 46.772 1.00 11.34 134 SER B O 1
ATOM 2438 N N . LEU B 1 134 ? -12.423 -7.000 48.694 1.00 10.35 135 LEU B N 1
ATOM 2439 C CA . LEU B 1 134 ? -12.184 -5.720 48.057 1.00 9.90 135 LEU B CA 1
ATOM 2440 C C . LEU B 1 134 ? -11.152 -4.923 48.821 1.00 10.52 135 LEU B C 1
ATOM 2441 O O . LEU B 1 134 ? -11.337 -4.625 50.005 1.00 11.86 135 LEU B O 1
ATOM 2446 N N . LYS B 1 135 ? -10.062 -4.587 48.152 1.00 9.71 136 LYS B N 1
ATOM 2447 C CA . LYS B 1 135 ? -8.997 -3.808 48.770 1.00 10.08 136 LYS B CA 1
ATOM 2448 C C . LYS B 1 135 ? -8.580 -2.705 47.799 1.00 10.95 136 LYS B C 1
ATOM 2449 O O . LYS B 1 135 ? -9.049 -2.669 46.652 1.00 9.65 136 LYS B O 1
ATOM 2455 N N . THR B 1 136 ? -7.711 -1.812 48.253 1.00 9.79 137 THR B N 1
ATOM 2456 C CA . THR B 1 136 ? -7.231 -0.715 47.414 1.00 9.55 137 THR B CA 1
ATOM 2457 C C . THR B 1 136 ? -5.715 -0.602 47.523 1.00 10.46 137 THR B C 1
ATOM 2458 O O . THR B 1 136 ? -5.117 -0.894 48.577 1.00 10.98 137 THR B O 1
ATOM 2462 N N . VAL B 1 137 ? -5.095 -0.169 46.433 1.00 8.96 138 VAL B N 1
ATOM 2463 C CA . VAL B 1 137 ? -3.662 0.043 46.392 1.00 9.70 138 VAL B CA 1
ATOM 2464 C C . VAL B 1 137 ? -3.495 1.394 45.707 1.00 11.02 138 VAL B C 1
ATOM 2465 O O . VAL B 1 137 ? -4.156 1.672 44.692 1.00 10.65 138 VAL B O 1
ATOM 2469 N N . VAL B 1 138 ? -2.734 2.280 46.350 1.00 10.39 139 VAL B N 1
ATOM 2470 C CA . VAL B 1 138 ? -2.488 3.620 45.822 1.00 9.28 139 VAL B CA 1
ATOM 2471 C C . VAL B 1 138 ? -0.998 3.863 45.685 1.00 9.20 139 VAL B C 1
ATOM 2472 O O . VAL B 1 138 ? -0.185 3.315 46.449 1.00 10.62 139 VAL B O 1
ATOM 2476 N N . LEU B 1 139 ? -0.631 4.619 44.662 1.00 9.09 140 LEU B N 1
ATOM 2477 C CA . LEU B 1 139 ? 0.760 4.949 44.447 1.00 9.78 140 LEU B CA 1
ATOM 2478 C C . LEU B 1 139 ? 1.180 5.907 45.573 1.00 10.66 140 LEU B C 1
ATOM 2479 O O . LEU B 1 139 ? 2.145 5.645 46.290 1.00 12.12 140 LEU B O 1
ATOM 2484 N N . LEU B 1 140 ? 0.420 6.982 45.762 1.00 10.08 141 LEU B N 1
ATOM 2485 C CA . LEU B 1 140 ? 0.742 7.971 46.775 1.00 10.14 141 LEU B CA 1
ATOM 2486 C C . LEU B 1 140 ? -0.424 8.195 47.720 1.00 12.77 141 LEU B C 1
ATOM 2487 O O . LEU B 1 140 ? -1.591 8.132 47.311 1.00 10.63 141 LEU B O 1
ATOM 2492 N N . ASP B 1 141 ? -0.096 8.465 48.984 1.00 12.34 142 ASP B N 1
ATOM 2493 C CA . ASP B 1 141 ? -1.116 8.728 49.986 1.00 14.27 142 ASP B CA 1
ATOM 2494 C C . ASP B 1 141 ? -0.800 9.993 50.770 1.00 14.37 142 ASP B C 1
ATOM 2495 O O . ASP B 1 141 ? 0.287 10.106 51.363 1.00 14.67 142 ASP B O 1
ATOM 2500 N N . LYS B 1 142 ? -1.698 10.973 50.705 1.00 13.38 143 LYS B N 1
ATOM 2501 C CA . LYS B 1 142 ? -1.549 12.181 51.522 1.00 15.57 143 LYS B CA 1
ATOM 2502 C C . LYS B 1 142 ? -2.472 11.890 52.719 1.00 17.61 143 LYS B C 1
ATOM 2503 O O . LYS B 1 142 ? -3.660 12.277 52.726 1.00 15.12 143 LYS B O 1
ATOM 2509 N N . ARG B 1 143 ? -1.938 11.186 53.717 1.00 17.40 144 ARG B N 1
ATOM 2510 C CA . ARG B 1 143 ? -2.741 10.786 54.872 1.00 19.42 144 ARG B CA 1
ATOM 2511 C C . ARG B 1 143 ? -3.448 11.902 55.596 1.00 18.91 144 ARG B C 1
ATOM 2512 O O . ARG B 1 143 ? -4.531 11.695 56.121 1.00 20.30 144 ARG B O 1
ATOM 2520 N N . GLU B 1 144 ? -2.863 13.089 55.601 1.00 19.80 145 GLU B N 1
ATOM 2521 C CA . GLU B 1 144 ? -3.474 14.207 56.295 1.00 21.12 145 GLU B CA 1
ATOM 2522 C C . GLU B 1 144 ? -4.470 14.987 55.440 1.00 20.46 145 GLU B C 1
ATOM 2523 O O . GLU B 1 144 ? -5.073 15.943 55.924 1.00 20.75 145 GLU B O 1
ATOM 2526 N N . GLY B 1 145 ? -4.664 14.573 54.188 1.00 18.00 146 GLY B N 1
ATOM 2527 C CA . GLY B 1 145 ? -5.581 15.290 53.316 1.00 15.42 146 GLY B CA 1
ATOM 2528 C C . GLY B 1 145 ? -7.040 14.849 53.313 1.00 15.18 146 GLY B C 1
ATOM 2529 O O . GLY B 1 145 ? -7.849 15.422 52.591 1.00 15.55 146 GLY B O 1
ATOM 2530 N N . ARG B 1 146 ? -7.407 13.892 54.152 1.00 13.25 147 ARG B N 1
ATOM 2531 C CA . ARG B 1 146 ? -8.768 13.384 54.162 1.00 12.57 147 ARG B CA 1
ATOM 2532 C C . ARG B 1 146 ? -9.927 14.348 54.435 1.00 13.41 147 ARG B C 1
ATOM 2533 O O . ARG B 1 146 ? -9.829 15.240 55.271 1.00 14.11 147 ARG B O 1
ATOM 2541 N N . ARG B 1 147 ? -11.024 14.147 53.707 1.00 13.55 148 ARG B N 1
ATOM 2542 C CA . ARG B 1 147 ? -12.265 14.898 53.898 1.00 14.85 148 ARG B CA 1
ATOM 2543 C C . ARG B 1 147 ? -13.341 13.887 54.342 1.00 13.30 148 ARG B C 1
ATOM 2544 O O . ARG B 1 147 ? -14.463 14.252 54.718 1.00 13.43 148 ARG B O 1
ATOM 2552 N N . VAL B 1 148 ? -12.982 12.607 54.248 1.00 12.87 149 VAL B N 1
ATOM 2553 C CA . VAL B 1 148 ? -13.811 11.478 54.682 1.00 12.88 149 VAL B CA 1
ATOM 2554 C C . VAL B 1 148 ? -12.786 10.418 55.108 1.00 12.44 149 VAL B C 1
ATOM 2555 O O . VAL B 1 148 ? -11.693 10.335 54.536 1.00 12.14 149 VAL B O 1
ATOM 2559 N N . PRO B 1 149 ? -13.078 9.649 56.160 1.00 12.94 150 PRO B N 1
ATOM 2560 C CA . PRO B 1 149 ? -12.068 8.651 56.541 1.00 12.87 150 PRO B CA 1
ATOM 2561 C C . PRO B 1 149 ? -11.876 7.579 55.469 1.00 12.22 150 PRO B C 1
ATOM 2562 O O . PRO B 1 149 ? -12.854 7.120 54.842 1.00 11.54 150 PRO B O 1
ATOM 2566 N N . PHE B 1 150 ? -10.630 7.164 55.285 1.00 10.66 151 PHE B N 1
ATOM 2567 C CA . PHE B 1 150 ? -10.331 6.103 54.341 1.00 9.90 151 PHE B CA 1
ATOM 2568 C C . PHE B 1 150 ? -8.920 5.612 54.491 1.00 8.80 151 PHE B C 1
ATOM 2569 O O . PHE B 1 150 ? -8.002 6.414 54.541 1.00 11.14 151 PHE B O 1
ATOM 2577 N N . SER B 1 151 ? -8.746 4.291 54.534 1.00 9.90 152 SER B N 1
ATOM 2578 C CA . SER B 1 151 ? -7.415 3.694 54.628 1.00 10.82 152 SER B CA 1
ATOM 2579 C C . SER B 1 151 ? -7.157 2.807 53.422 1.00 10.39 152 SER B C 1
ATOM 2580 O O . SER B 1 151 ? -7.953 1.914 53.160 1.00 10.57 152 SER B O 1
ATOM 2583 N N . ALA B 1 152 ? -6.078 3.071 52.680 1.00 10.22 153 ALA B N 1
ATOM 2584 C CA . ALA B 1 152 ? -5.713 2.222 51.537 1.00 10.00 153 ALA B CA 1
ATOM 2585 C C . ALA B 1 152 ? -5.076 0.967 52.134 1.00 10.65 153 ALA B C 1
ATOM 2586 O O . ALA B 1 152 ? -4.425 1.038 53.181 1.00 11.74 153 ALA B O 1
ATOM 2588 N N . ASP B 1 153 ? -5.268 -0.180 51.502 1.00 10.08 154 ASP B N 1
ATOM 2589 C CA . ASP B 1 153 ? -4.666 -1.404 52.006 1.00 11.23 154 ASP B CA 1
ATOM 2590 C C . ASP B 1 153 ? -3.171 -1.481 51.710 1.00 11.66 154 ASP B C 1
ATOM 2591 O O . ASP B 1 153 ? -2.385 -1.965 52.537 1.00 11.77 154 ASP B O 1
ATOM 2596 N N . TYR B 1 154 ? -2.784 -0.999 50.531 1.00 11.05 155 TYR B N 1
ATOM 2597 C CA . TYR B 1 154 ? -1.387 -0.996 50.107 1.00 10.39 155 TYR B CA 1
ATOM 2598 C C . TYR B 1 154 ? -1.070 0.400 49.611 1.00 10.71 155 TYR B C 1
ATOM 2599 O O . TYR B 1 154 ? -1.914 1.028 48.969 1.00 12.05 155 TYR B O 1
ATOM 2608 N N . VAL B 1 155 ? 0.122 0.893 49.939 1.00 10.50 156 VAL B N 1
ATOM 2609 C CA . VAL B 1 155 ? 0.555 2.238 49.566 1.00 9.14 156 VAL B CA 1
ATOM 2610 C C . VAL B 1 155 ? 2.018 2.189 49.170 1.00 11.59 156 VAL B C 1
ATOM 2611 O O . VAL B 1 155 ? 2.862 1.663 49.919 1.00 12.68 156 VAL B O 1
ATOM 2615 N N . VAL B 1 156 ? 2.335 2.741 48.007 1.00 10.58 157 VAL B N 1
ATOM 2616 C CA . VAL B 1 156 ? 3.713 2.736 47.531 1.00 11.45 157 VAL B CA 1
ATOM 2617 C C . VAL B 1 156 ? 4.535 3.781 48.297 1.00 11.86 157 VAL B C 1
ATOM 2618 O O . VAL B 1 156 ? 5.686 3.535 48.668 1.00 12.00 157 VAL B O 1
ATOM 2622 N N . ALA B 1 157 ? 3.938 4.934 48.564 1.00 12.28 158 ALA B N 1
ATOM 2623 C CA . ALA B 1 157 ? 4.635 5.978 49.316 1.00 13.82 158 ALA B CA 1
ATOM 2624 C C . ALA B 1 157 ? 3.686 6.995 49.928 1.00 15.25 158 ALA B C 1
ATOM 2625 O O . ALA B 1 157 ? 2.650 7.316 49.349 1.00 14.95 158 ALA B O 1
ATOM 2627 N N . ASN B 1 158 ? 4.015 7.444 51.135 1.00 17.88 159 ASN B N 1
ATOM 2628 C CA . ASN B 1 158 ? 3.246 8.483 51.812 1.00 19.78 159 ASN B CA 1
ATOM 2629 C C . ASN B 1 158 ? 3.913 9.775 51.395 1.00 20.49 159 ASN B C 1
ATOM 2630 O O . ASN B 1 158 ? 5.131 9.808 51.180 1.00 22.42 159 ASN B O 1
ATOM 2635 N N . ILE B 1 159 ? 3.132 10.838 51.255 1.00 19.98 160 ILE B N 1
ATOM 2636 C CA . ILE B 1 159 ? 3.691 12.129 50.883 1.00 20.71 160 ILE B CA 1
ATOM 2637 C C . ILE B 1 159 ? 3.045 13.227 51.711 1.00 22.01 160 ILE B C 1
ATOM 2638 O O . ILE B 1 159 ? 1.981 13.032 52.304 1.00 20.28 160 ILE B O 1
ATOM 2643 N N . PRO B 1 160 ? 3.746 14.355 51.865 1.00 24.45 161 PRO B N 1
ATOM 2644 C CA . PRO B 1 160 ? 3.198 15.473 52.635 1.00 24.37 161 PRO B CA 1
ATOM 2645 C C . PRO B 1 160 ? 2.260 16.234 51.714 1.00 25.04 161 PRO B C 1
ATOM 2646 O O . PRO B 1 160 ? 2.060 15.806 50.537 1.00 23.18 161 PRO B O 1
ATOM 2650 N N . ASN B 1 161 ? 1.679 17.341 52.175 1.00 26.90 162 ASN B N 1
ATOM 2651 C CA . ASN B 1 161 ? 0.760 18.117 51.305 1.00 28.14 162 ASN B CA 1
ATOM 2652 C C . ASN B 1 161 ? 1.524 19.131 50.454 1.00 25.87 162 ASN B C 1
ATOM 2653 O O . ASN B 1 161 ? 1.665 20.303 50.821 1.00 26.81 162 ASN B O 1
ATOM 2658 N N . ALA B 1 162 ? 1.995 18.624 49.345 1.00 23.48 163 ALA B N 1
ATOM 2659 C CA . ALA B 1 162 ? 2.697 19.403 48.326 1.00 21.63 163 ALA B CA 1
ATOM 2660 C C . ALA B 1 162 ? 2.014 19.063 47.009 1.00 21.13 163 ALA B C 1
ATOM 2661 O O . ALA B 1 162 ? 1.320 18.041 46.920 1.00 19.60 163 ALA B O 1
ATOM 2663 N N . PHE B 1 163 ? 2.201 19.906 45.995 1.00 18.69 164 PHE B N 1
ATOM 2664 C CA . PHE B 1 163 ? 1.615 19.642 44.679 1.00 17.35 164 PHE B CA 1
ATOM 2665 C C . PHE B 1 163 ? 2.587 18.707 43.952 1.00 14.55 164 PHE B C 1
ATOM 2666 O O . PHE B 1 163 ? 3.673 19.119 43.520 1.00 13.65 164 PHE B O 1
ATOM 2674 N N . VAL B 1 164 ? 2.218 17.436 43.887 1.00 12.82 165 VAL B N 1
ATOM 2675 C CA . VAL B 1 164 ? 3.062 16.434 43.258 1.00 14.26 165 VAL B CA 1
ATOM 2676 C C . VAL B 1 164 ? 2.566 16.081 41.861 1.00 12.80 165 VAL B C 1
ATOM 2677 O O . VAL B 1 164 ? 1.358 16.030 41.597 1.00 11.84 165 VAL B O 1
ATOM 2681 N N . ILE B 1 165 ? 3.520 15.819 40.982 1.00 11.09 166 ILE B N 1
ATOM 2682 C CA . ILE B 1 165 ? 3.223 15.462 39.607 1.00 10.72 166 ILE B CA 1
ATOM 2683 C C . ILE B 1 165 ? 4.192 14.372 39.170 1.00 9.85 166 ILE B C 1
ATOM 2684 O O . ILE B 1 165 ? 5.192 14.110 39.840 1.00 9.72 166 ILE B O 1
ATOM 2689 N N . GLY B 1 166 ? 3.893 13.753 38.037 1.00 9.97 167 GLY B N 1
ATOM 2690 C CA . GLY B 1 166 ? 4.753 12.711 37.511 1.00 8.70 167 GLY B CA 1
ATOM 2691 C C . GLY B 1 166 ? 4.209 11.346 37.828 1.00 9.50 167 GLY B C 1
ATOM 2692 O O . GLY B 1 166 ? 3.352 11.170 38.709 1.00 9.32 167 GLY B O 1
ATOM 2693 N N . TYR B 1 167 ? 4.667 10.374 37.043 1.00 11.10 168 TYR B N 1
ATOM 2694 C CA . TYR B 1 167 ? 4.274 8.984 37.204 1.00 11.44 168 TYR B CA 1
ATOM 2695 C C . TYR B 1 167 ? 2.736 8.824 37.178 1.00 10.85 168 TYR B C 1
ATOM 2696 O O . TYR B 1 167 ? 2.140 8.053 37.950 1.00 10.31 168 TYR B O 1
ATOM 2705 N N . GLY B 1 168 ? 2.110 9.533 36.234 1.00 10.19 169 GLY B N 1
ATOM 2706 C CA . GLY B 1 168 ? 0.666 9.480 36.069 1.00 10.08 169 GLY B CA 1
ATOM 2707 C C . GLY B 1 168 ? -0.103 10.654 36.644 1.00 10.09 169 GLY B C 1
ATOM 2708 O O . GLY B 1 168 ? -1.205 10.960 36.179 1.00 9.49 169 GLY B O 1
ATOM 2709 N N . LEU B 1 169 ? 0.455 11.299 37.666 1.00 10.22 170 LEU B N 1
ATOM 2710 C CA . LEU B 1 169 ? -0.194 12.431 38.312 1.00 10.21 170 LEU B CA 1
ATOM 2711 C C . LEU B 1 169 ? -0.008 13.691 37.498 1.00 9.47 170 LEU B C 1
ATOM 2712 O O . LEU B 1 169 ? 1.090 13.980 37.039 1.00 9.83 170 LEU B O 1
ATOM 2717 N N . ASP B 1 170 ? -1.034 14.523 37.459 1.00 10.15 171 ASP B N 1
ATOM 2718 C CA . ASP B 1 170 ? -0.968 15.713 36.624 1.00 11.80 171 ASP B CA 1
ATOM 2719 C C . ASP B 1 170 ? -1.176 17.052 37.293 1.00 11.99 171 ASP B C 1
ATOM 2720 O O . ASP B 1 170 ? -1.676 17.141 38.414 1.00 11.63 171 ASP B O 1
ATOM 2725 N N . TYR B 1 171 ? -0.859 18.080 36.508 1.00 11.16 172 TYR B N 1
ATOM 2726 C CA . TYR B 1 171 ? -1.160 19.462 36.822 1.00 11.27 172 TYR B CA 1
ATOM 2727 C C . TYR B 1 171 ? -1.898 19.859 35.528 1.00 10.68 172 TYR B C 1
ATOM 2728 O O . TYR B 1 171 ? -1.288 19.937 34.463 1.00 10.08 172 TYR B O 1
ATOM 2737 N N . ASP B 1 172 ? -3.217 19.979 35.591 1.00 12.12 173 ASP B N 1
ATOM 2738 C CA . ASP B 1 172 ? -3.991 20.374 34.416 1.00 13.51 173 ASP B CA 1
ATOM 2739 C C . ASP B 1 172 ? -3.672 19.456 33.227 1.00 12.95 173 ASP B C 1
ATOM 2740 O O . ASP B 1 172 ? -3.316 19.910 32.129 1.00 11.36 173 ASP B O 1
ATOM 2745 N N . ASP B 1 173 ? -3.756 18.157 33.490 1.00 11.82 174 ASP B N 1
ATOM 2746 C CA . ASP B 1 173 ? -3.498 17.107 32.511 1.00 11.23 174 ASP B CA 1
ATOM 2747 C C . ASP B 1 173 ? -2.101 17.166 31.888 1.00 11.09 174 ASP B C 1
ATOM 2748 O O . ASP B 1 173 ? -1.864 16.608 30.815 1.00 12.73 174 ASP B O 1
ATOM 2753 N N . THR B 1 174 ? -1.168 17.804 32.584 1.00 9.78 175 THR B N 1
ATOM 2754 C CA . THR B 1 174 ? 0.208 17.963 32.112 1.00 11.62 175 THR B CA 1
ATOM 2755 C C . THR B 1 174 ? 1.163 17.275 33.107 1.00 9.95 175 THR B C 1
ATOM 2756 O O . THR B 1 174 ? 0.825 17.142 34.287 1.00 8.77 175 THR B O 1
ATOM 2760 N N . TYR B 1 175 ? 2.306 16.798 32.605 1.00 10.55 176 TYR B N 1
ATOM 2761 C CA . TYR B 1 175 ? 3.351 16.136 33.408 1.00 11.55 176 TYR B CA 1
ATOM 2762 C C . TYR B 1 175 ? 3.063 14.724 33.895 1.00 10.91 176 TYR B C 1
ATOM 2763 O O . TYR B 1 175 ? 3.813 14.198 34.729 1.00 9.34 176 TYR B O 1
ATOM 2772 N N . ARG B 1 176 ? 1.996 14.106 33.394 1.00 8.94 177 ARG B N 1
ATOM 2773 C CA . ARG B 1 176 ? 1.698 12.732 33.808 1.00 9.16 177 ARG B CA 1
ATOM 2774 C C . ARG B 1 176 ? 2.803 11.759 33.339 1.00 9.64 177 ARG B C 1
ATOM 2775 O O . ARG B 1 176 ? 3.054 10.736 33.992 1.00 10.81 177 ARG B O 1
ATOM 2783 N N . GLU B 1 177 ? 3.449 12.097 32.226 1.00 8.79 178 GLU B N 1
ATOM 2784 C CA . GLU B 1 177 ? 4.475 11.257 31.610 1.00 8.63 178 GLU B CA 1
ATOM 2785 C C . GLU B 1 177 ? 5.862 11.254 32.250 1.00 8.87 178 GLU B C 1
ATOM 2786 O O . GLU B 1 177 ? 6.741 10.515 31.821 1.00 9.41 178 GLU B O 1
ATOM 2792 N N . LEU B 1 178 ? 6.083 12.079 33.261 1.00 9.24 179 LEU B N 1
ATOM 2793 C CA . LEU B 1 178 ? 7.403 12.072 33.892 1.00 9.79 179 LEU B CA 1
ATOM 2794 C C . LEU B 1 178 ? 7.669 10.706 34.525 1.00 9.61 179 LEU B C 1
ATOM 2795 O O . LEU B 1 178 ? 6.753 10.064 35.056 1.00 9.02 179 LEU B O 1
ATOM 2800 N N . ARG B 1 179 ? 8.938 10.295 34.510 1.00 10.04 180 ARG B N 1
ATOM 2801 C CA . ARG B 1 179 ? 9.373 9.025 35.094 1.00 9.88 180 ARG B CA 1
ATOM 2802 C C . ARG B 1 179 ? 9.532 9.090 36.615 1.00 10.30 180 ARG B C 1
ATOM 2803 O O . ARG B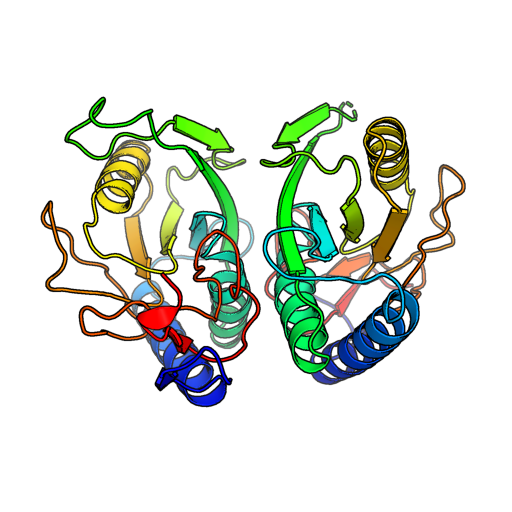 1 179 ? 9.527 8.059 37.289 1.00 10.53 180 ARG B O 1
ATOM 2811 N N . ASP B 1 180 ? 9.701 10.306 37.133 1.00 10.38 181 ASP B N 1
ATOM 2812 C CA . ASP B 1 180 ? 9.898 10.574 38.559 1.00 10.45 181 ASP B CA 1
ATOM 2813 C C . ASP B 1 180 ? 8.692 11.287 39.146 1.00 10.06 181 ASP B C 1
ATOM 2814 O O . ASP B 1 180 ? 7.855 11.816 38.419 1.00 11.53 181 ASP B O 1
ATOM 2819 N N . ILE B 1 181 ? 8.621 11.305 40.473 1.00 10.12 182 ILE B N 1
ATOM 2820 C CA . ILE B 1 181 ? 7.551 11.996 41.195 1.00 11.21 182 ILE B CA 1
ATOM 2821 C C . ILE B 1 181 ? 8.225 13.233 41.799 1.00 12.23 182 ILE B C 1
ATOM 2822 O O . ILE B 1 181 ? 9.172 13.120 42.591 1.00 10.51 182 ILE B O 1
ATOM 2827 N N . VAL B 1 182 ? 7.757 14.402 41.364 1.00 11.09 183 VAL B N 1
ATOM 2828 C CA . VAL B 1 182 ? 8.337 15.669 41.758 1.00 11.39 183 VAL B CA 1
ATOM 2829 C C . VAL B 1 182 ? 7.299 16.658 42.291 1.00 12.33 183 VAL B C 1
ATOM 2830 O O . VAL B 1 182 ? 6.076 16.463 42.123 1.00 11.16 183 VAL B O 1
ATOM 2834 N N . VAL B 1 183 ? 7.788 17.688 42.979 1.00 11.23 184 VAL B N 1
ATOM 2835 C CA . VAL B 1 183 ? 6.920 18.722 43.527 1.00 12.76 184 VAL B CA 1
ATOM 2836 C C . VAL B 1 183 ? 6.930 19.878 42.543 1.00 13.05 184 VAL B C 1
ATOM 2837 O O . VAL B 1 183 ? 7.991 20.330 42.109 1.00 13.33 184 VAL B O 1
ATOM 2841 N N . LEU B 1 184 ? 5.748 20.319 42.148 1.00 14.23 185 LEU B N 1
ATOM 2842 C CA . LEU B 1 184 ? 5.620 21.410 41.191 1.00 15.53 185 LEU B CA 1
ATOM 2843 C C . LEU B 1 184 ? 5.907 22.746 41.885 1.00 18.30 185 LEU B C 1
ATOM 2844 O O . LEU B 1 184 ? 5.459 22.969 43.019 1.00 18.74 185 LEU B O 1
ATOM 2849 N N . ARG B 1 185 ? 6.674 23.614 41.222 1.00 21.20 186 ARG B N 1
ATOM 2850 C CA . ARG B 1 185 ? 6.986 24.930 41.778 1.00 23.52 186 ARG B CA 1
ATOM 2851 C C . ARG B 1 185 ? 5.687 25.727 41.876 1.00 25.07 186 ARG B C 1
ATOM 2852 O O . ARG B 1 185 ? 4.944 25.840 40.903 1.00 23.55 186 ARG B O 1
ATOM 2860 N N . PRO B 1 186 ? 5.395 26.293 43.056 1.00 27.54 187 PRO B N 1
ATOM 2861 C CA . PRO B 1 186 ? 4.177 27.085 43.293 1.00 27.86 187 PRO B CA 1
ATOM 2862 C C . PRO B 1 186 ? 3.945 28.194 42.273 1.00 26.54 187 PRO B C 1
ATOM 2863 O O . PRO B 1 186 ? 2.815 28.561 41.996 1.00 26.32 187 PRO B O 1
ATOM 2867 N N . GLU B 1 187 ? 5.023 28.697 41.689 1.00 27.16 188 GLU B N 1
ATOM 2868 C CA . GLU B 1 187 ? 4.931 29.755 40.702 1.00 28.33 188 GLU B CA 1
ATOM 2869 C C . GLU B 1 187 ? 4.200 29.296 39.441 1.00 29.42 188 GLU B C 1
ATOM 2870 O O . GLU B 1 187 ? 3.849 30.120 38.590 1.00 30.09 188 GLU B O 1
ATOM 2872 N N . VAL B 1 188 ? 3.993 27.988 39.308 1.00 28.68 189 VAL B N 1
ATOM 2873 C CA . VAL B 1 188 ? 3.312 27.448 38.133 1.00 28.90 189 VAL B CA 1
ATOM 2874 C C . VAL B 1 188 ? 1.789 27.400 38.259 1.00 29.91 189 VAL B C 1
ATOM 2875 O O . VAL B 1 188 ? 1.069 27.730 37.314 1.00 30.81 189 VAL B O 1
ATOM 2879 N N . TYR B 1 189 ? 1.296 27.038 39.433 1.00 30.21 190 TYR B N 1
ATOM 2880 C CA . TYR B 1 189 ? -0.141 26.923 39.624 1.00 32.01 190 TYR B CA 1
ATOM 2881 C C . TYR B 1 189 ? -0.780 28.024 40.465 1.00 35.24 190 TYR B C 1
ATOM 2882 O O . TYR B 1 189 ? -0.037 28.931 40.923 1.00 37.77 190 TYR B O 1
#

Radius of gyration: 19.8 Å; Cα contacts (8 Å, |Δi|>4): 769; chains: 2; bounding box: 38×53×53 Å

Solvent-accessible surface area: 15659 Å² total; per-residue (Å²): 99,116,86,23,45,118,73,36,28,66,60,97,65,3,125,53,81,2,49,94,18,0,77,55,0,14,73,78,8,158,75,105,48,29,148,47,83,91,25,5,0,2,0,0,0,8,19,32,6,0,0,0,0,0,0,30,0,0,6,2,0,27,59,60,133,11,25,5,22,1,2,9,0,14,29,27,74,243,58,120,51,64,16,39,29,88,92,71,6,86,46,20,18,0,0,0,0,14,15,35,4,50,48,4,97,40,2,28,77,0,52,110,29,0,130,106,92,155,23,56,29,15,67,0,0,0,1,0,11,30,179,75,26,58,84,39,122,32,98,15,68,20,43,10,4,98,12,62,94,0,62,7,0,0,2,0,10,42,108,96,30,21,48,22,12,5,53,21,1,0,0,40,127,103,90,110,166,47,8,84,108,80,34,26,56,26,106,85,0,98,75,88,4,94,108,15,0,110,52,0,17,81,70,5,106,76,91,52,33,32,77,143,102,28,6,0,0,0,0,0,7,19,40,7,0,0,0,0,0,0,20,0,0,11,1,0,26,62,70,133,10,20,6,33,2,0,9,0,14,32,36,95,82,54,174,81,130,45,119,64,8,79,13,137,53,76,14,39,23,128,57,81,5,119,48,28,15,0,0,0,0,19,15,38,3,47,31,5,44,43,4,25,64,0,49,96,32,0,116,112,86,60,21,54,26,18,48,0,0,0,0,0,1,24,155,133,27,59,183,38,117,32,89,17,77,16,44,5,3,92,14,88,131,27,70,7,0,0,0,0,7,47,47,96,34,12,31,25,12,10,57,24,0,0,6,0,104,75,104,55,116

B-factor: mean 17.02, std 7.59, range [7.04, 61.66]

InterPro domains:
  IPR000836 Phosphoribosyltransferase domain [PF00156] (40-192)
  IPR000836 Phosphoribosyltransferase domain [cd06223] (42-178)
  IPR005904 Hypoxanthine phosphoribosyl transferase [TIGR01203] (31-205)
  IPR029057 Phosphoribosyltransferase-like [G3DSA:3.40.50.2020] (15-229)
  IPR029057 Phosphoribosyltransferase-like [SSF53271] (23-211)
  IPR050408 Hypoxanthine-guanine phosphoribosyltransferase [PTHR43340] (9-211)

Organism: Trypanosoma cruzi (strain CL Brener) (NCBI:txid353153)

CATH classification: 3.40.50.2020

Sequence (361 aa):
YEFAEKILFTEEEIRTRIKEVAKRIADDYKGKGLRPYVNPLVLISVLKGSFMFTADLCRALCDFNVPVRMEFICVSSYVRMLLDTRHSIEGHHVLIVEDIVDTALTLNYLYHMYFTRRPASLKTVVLLDKREGRRVPFSADYVVANIPNAFVIGYGLDYDDTYRELRDIVVLRPEYEFAEKILFTEEEIRTRIKEVAKRIADDYKGKGLRPYVNPLVLISVLKGSFMFTADLCRALCDFNVPVRMEFICVSSYGEGLTSSGQVRMLLDTRHSIEGHHVLIVEDIVDTALTLNYLYHMYFTRRPASLKTVVLLDKREGRRVPFSADYVVANIPNAFVIGYGLDYDDTYRELRDIVVLRPEVY

Secondary structure (DSSP, 8-state):
-TTS--EEE-HHHHHHHHHHHHHHHHHHHTTS--BTTTB-EEEEEETTTTHHHHHHHHHHHHHTT--EEEEEEEEE---EEEE--SS--TTSEEEEEEEEESS-HHHHHHHHHHHTT--SEEEEEEEEE-TT--SS----SEEEEE--S-EEEBTTB-BTTBSTT-SSEEEEE--/-TTEEEEEE-HHHHHHHHHHHHHHHHHHHTTTT-BTTTB-EEEEEETTTTHHHHHHHHHHHHHTT--EEEEEEEEEE-STTS-SS--EEEEE--SS--TTSEEEEEEEEESS-HHHHHHHHHHHTT--SEEEEEEEEE-GGG-SS----SEEEEE--SS-EEBTTB-BTTBSTT-SSEEEEPTTT-

Foldseek 3Di:
DVLADAFPFFLVLLLVLLLVLLVVVCVVCVPVPADPPPEAAEEEEEPDQCPLVVVSNVVSNVVSVGGYDYFYWYADPCGDTPGDGPDQQAQYHYEYEEAEQAQCPVVVVVQVVNVVSHHVYYFYEYAEYQPHRHVDDDDHPHYSYYDHPFQWAECRRDDVPPRPDHSTIGTRGGD/DVQFDWFDWFLVLLLVLLLVLLVVVLVVCVVVPADAPPAAAEEEEEDDQQPLVVVSNVVSNVVSVGGYDYFYWYWADDDPPPDPQLDIHTPGDGPDQQAQYHYEYEEAEQAQCSNVVVVQVVNVVSHHVYYFYEYAEYQPVRHPDDDDHPHYSYYDHPAAKAECRRDDVPPRPDHSTIGGGDPVVD

Nearest PDB structures (foldseek):
  1tc1-assembly1_A  TM=1.006E+00  e=2.071E-39  Trypanosoma cruzi
  1p17-assembly3_D  TM=9.911E-01  e=9.552E-35  Trypanosoma cruzi
  6d9r-assembly1_B  TM=9.455E-01  e=3.471E-21  Bacillus anthracis
  5kns-assembly1_B  TM=9.306E-01  e=2.692E-20  Escherichia coli
  3ohp-assembly1_C  TM=9.488E-01  e=1.629E-19  Vibrio cholerae